Protein 5DFK (pdb70)

B-factor: mean 43.79, std 13.23, range [24.07, 99.73]

Solvent-accessible surface area: 9922 Å² total; per-residue (Å²): 126,12,81,9,44,101,123,11,8,35,1,18,24,152,43,51,69,34,70,11,80,0,34,2,79,44,137,35,30,18,97,1,68,11,44,34,60,18,8,51,18,41,97,159,128,24,121,77,69,83,46,98,141,122,68,1,3,90,18,75,48,51,72,25,125,3,77,39,126,36,67,73,46,0,115,0,84,17,64,21,56,69,37,56,114,18,7,17,0,76,0,25,0,96,14,119,106,86,78,48,48,4,30,0,5,2,5,1,51,116,37,75,46,92,66,98,62,49,140,19,24,0,28,1,75,17,35,0,10,0,49,1,34,1,106,21,36,18,100,52,91,105,66,38,87,143,8,152,8,100,53,104,4,31,42,60,116,68,88,131,14,101,107,1,32,22,100,40,115,132,0,84,2,2,0,84,36,3,116,51,92,56,104,28,85

Structure (mmCIF, N/CA/C/O backbone):
data_5DFK
#
_entry.id   5DFK
#
_cell.length_a   62.650
_cell.length_b   62.650
_cell.length_c   121.140
_cell.angle_alpha   90.00
_cell.angle_beta   90.00
_cell.angle_gamma   120.00
#
_symmetry.space_group_name_H-M   'P 31 2 1'
#
loop_
_entity.id
_entity.type
_entity.pdbx_description
1 polymer 'Probable fimbrial chaperone EcpB'
2 water water
#
loop_
_atom_site.group_PDB
_atom_site.id
_atom_site.type_symbol
_atom_site.label_atom_id
_atom_site.label_alt_id
_atom_site.label_comp_id
_atom_site.label_asym_id
_atom_site.label_entity_id
_atom_site.label_seq_id
_atom_site.pdbx_PDB_ins_code
_atom_site.Cartn_x
_atom_site.Cartn_y
_atom_site.Cartn_z
_atom_site.occupancy
_atom_site.B_iso_or_equiv
_atom_site.auth_seq_id
_atom_site.auth_comp_id
_atom_site.auth_asym_id
_atom_site.auth_atom_id
_atom_site.pdbx_PDB_model_num
ATOM 1 N N . MET A 1 15 ? -10.475 6.953 -24.745 1.00 78.10 0 MET A N 1
ATOM 2 C CA . MET A 1 15 ? -11.876 7.434 -24.581 1.00 75.57 0 MET A CA 1
ATOM 3 C C . MET A 1 15 ? -12.230 8.456 -25.668 1.00 72.35 0 MET A C 1
ATOM 4 O O . MET A 1 15 ? -11.435 8.709 -26.583 1.00 71.24 0 MET A O 1
ATOM 6 N N . LEU A 1 16 ? -13.432 9.025 -25.567 1.00 98.00 1 LEU A N 1
ATOM 7 C CA . LEU A 1 16 ? -13.884 10.089 -26.472 1.00 91.32 1 LEU A CA 1
ATOM 8 C C . LEU A 1 16 ? -13.725 11.461 -25.812 1.00 83.15 1 LEU A C 1
ATOM 9 O O . LEU A 1 16 ? -13.991 11.608 -24.619 1.00 82.81 1 LEU A O 1
ATOM 14 N N . ASP A 1 17 ? -13.306 12.460 -26.588 1.00 75.92 2 ASP A N 1
ATOM 15 C CA . ASP A 1 17 ? -13.159 13.817 -26.071 1.00 71.56 2 ASP A CA 1
ATOM 16 C C . ASP A 1 17 ? -14.479 14.587 -26.174 1.00 66.87 2 ASP A C 1
ATOM 17 O O . ASP A 1 17 ? -14.921 14.960 -27.262 1.00 62.97 2 ASP A O 1
ATOM 22 N N . VAL A 1 18 ? -15.073 14.842 -25.014 1.00 63.68 3 VAL A N 1
ATOM 23 C CA . VAL A 1 18 ? -16.351 15.538 -24.904 1.00 61.78 3 VAL A CA 1
ATOM 24 C C . VAL A 1 18 ? -16.172 17.052 -24.640 1.00 59.36 3 VAL A C 1
ATOM 25 O O . VAL A 1 18 ? -17.137 17.810 -24.677 1.00 59.06 3 VAL A O 1
ATOM 29 N N . GLY A 1 19 ? -14.941 17.501 -24.407 1.00 58.38 4 GLY A N 1
ATOM 30 C CA . GLY A 1 19 ? -14.697 18.881 -23.992 1.00 56.14 4 GLY A CA 1
ATOM 31 C C . GLY A 1 19 ? -14.861 18.978 -22.487 1.00 54.91 4 GLY A C 1
ATOM 32 O O . GLY A 1 19 ? -14.586 18.024 -21.768 1.00 54.04 4 GLY A O 1
ATOM 33 N N . ASP A 1 20 ? -15.352 20.115 -22.010 1.00 54.26 5 ASP A N 1
ATOM 34 C CA . ASP A 1 20 ? -15.427 20.375 -20.570 1.00 54.19 5 ASP A CA 1
ATOM 35 C C . ASP A 1 20 ? -16.275 19.326 -19.839 1.00 52.58 5 ASP A C 1
ATOM 36 O O . ASP A 1 20 ? -17.349 18.957 -20.307 1.00 51.80 5 ASP A O 1
ATOM 41 N N . ILE A 1 21 ? -15.777 18.835 -18.704 1.00 52.90 6 ILE A N 1
ATOM 42 C CA . ILE A 1 21 ? -16.521 17.858 -17.885 1.00 52.08 6 ILE A CA 1
ATOM 43 C C . ILE A 1 21 ? -17.748 18.470 -17.171 1.00 49.88 6 ILE A C 1
ATOM 44 O O . ILE A 1 21 ? -18.719 17.768 -16.882 1.00 47.70 6 ILE A O 1
ATOM 49 N N . SER A 1 22 ? -17.704 19.769 -16.887 1.00 47.66 7 SER A N 1
ATOM 50 C CA . SER A 1 22 ? -18.908 20.493 -16.516 1.00 46.42 7 SER A CA 1
ATOM 51 C C . SER A 1 22 ? -18.971 21.781 -17.321 1.00 45.04 7 SER A C 1
ATOM 52 O O . SER A 1 22 ? -17.990 22.524 -17.420 1.00 44.86 7 SER A O 1
ATOM 55 N N . SER A 1 23 ? -20.120 21.996 -17.953 1.00 43.15 8 SER A N 1
ATOM 56 C CA . SER A 1 23 ? -20.335 23.148 -18.818 1.00 41.67 8 SER A CA 1
ATOM 57 C C . SER A 1 23 ? -21.312 24.062 -18.102 1.00 40.94 8 SER A C 1
ATOM 58 O O . SER A 1 23 ? -22.147 23.590 -17.329 1.00 40.52 8 SER A O 1
ATOM 61 N N . PHE A 1 24 ? -21.197 25.365 -18.351 1.00 41.29 9 PHE A N 1
ATOM 62 C CA . PHE A 1 24 ? -22.003 26.355 -17.662 1.00 40.51 9 PHE A CA 1
ATOM 63 C C . PHE A 1 24 ? -22.773 27.230 -18.644 1.00 41.12 9 PHE A C 1
ATOM 64 O O . PHE A 1 24 ? -22.183 27.955 -19.464 1.00 42.15 9 PHE A O 1
ATOM 72 N N . MET A 1 25 ? -24.098 27.134 -18.552 1.00 39.43 10 MET A N 1
ATOM 73 C CA . MET A 1 25 ? -25.007 28.028 -19.227 1.00 38.07 10 MET A CA 1
ATOM 74 C C . MET A 1 25 ? -25.298 29.153 -18.242 1.00 39.44 10 MET A C 1
ATOM 75 O O . MET A 1 25 ? -25.997 28.969 -17.241 1.00 38.66 10 MET A O 1
ATOM 80 N N . ASN A 1 26 ? -24.717 30.311 -18.516 1.00 41.53 11 ASN A N 1
ATOM 81 C CA . ASN A 1 26 ? -24.803 31.445 -17.616 1.00 43.47 11 ASN A CA 1
ATOM 82 C C . ASN A 1 26 ? -26.107 32.199 -17.823 1.00 43.47 11 ASN A C 1
ATOM 83 O O . ASN A 1 26 ? -26.819 31.967 -18.814 1.00 44.23 11 ASN A O 1
ATOM 88 N N . SER A 1 27 ? -26.425 33.089 -16.885 1.00 41.52 12 SER A N 1
ATOM 89 C CA . SER A 1 27 ? -27.786 33.581 -16.762 1.00 42.32 12 SER A CA 1
ATOM 90 C C . SER A 1 27 ? -28.304 34.385 -17.954 1.00 42.76 12 SER A C 1
ATOM 91 O O . SER A 1 27 ? -29.503 34.472 -18.132 1.00 44.55 12 SER A O 1
ATOM 94 N N . ASP A 1 28 ? -27.418 34.944 -18.771 1.00 45.16 13 ASP A N 1
ATOM 95 C CA . ASP A 1 28 ? -27.817 35.712 -19.951 1.00 46.42 13 ASP A CA 1
ATOM 96 C C . ASP A 1 28 ? -27.943 34.836 -21.181 1.00 44.46 13 ASP A C 1
ATOM 97 O O . ASP A 1 28 ? -28.081 35.343 -22.296 1.00 43.62 13 ASP A O 1
ATOM 102 N N . SER A 1 29 ? -27.895 33.526 -20.990 1.00 41.87 14 SER A N 1
ATOM 103 C CA . SER A 1 29 ? -27.845 32.608 -22.109 1.00 41.88 14 SER A CA 1
ATOM 104 C C . SER A 1 29 ? -28.772 31.414 -21.877 1.00 38.38 14 SER A C 1
ATOM 105 O O . SER A 1 29 ? -28.890 30.932 -20.753 1.00 38.05 14 SER A O 1
ATOM 108 N N . SER A 1 30 ? -29.429 30.948 -22.939 1.00 36.63 15 SER A N 1
ATOM 109 C CA . SER A 1 30 ? -30.296 29.759 -22.875 1.00 34.53 15 SER A CA 1
ATOM 110 C C . SER A 1 30 ? -29.829 28.650 -23.829 1.00 33.13 15 SER A C 1
ATOM 111 O O . SER A 1 30 ? -30.493 27.637 -24.011 1.00 31.43 15 SER A O 1
ATOM 114 N N . THR A 1 31 ? -28.651 28.822 -24.404 1.00 34.46 16 THR A N 1
ATOM 115 C CA . THR A 1 31 ? -28.151 27.890 -25.415 1.00 35.19 16 THR A CA 1
ATOM 116 C C . THR A 1 31 ? -26.669 27.706 -25.200 1.00 36.63 16 THR A C 1
ATOM 117 O O . THR A 1 31 ? -26.001 28.584 -24.658 1.00 38.01 16 THR A O 1
ATOM 121 N N . LEU A 1 32 ? -26.151 26.556 -25.606 1.00 38.56 17 LEU A N 1
ATOM 122 C CA . LEU A 1 32 ? -24.732 26.282 -25.470 1.00 39.06 17 LEU A CA 1
ATOM 123 C C . LEU A 1 32 ? -24.276 25.224 -26.487 1.00 39.68 17 LEU A C 1
ATOM 124 O O . LEU A 1 32 ? -25.055 24.352 -26.851 1.00 39.43 17 LEU A O 1
ATOM 129 N N . SER A 1 33 ? -23.021 25.309 -26.940 1.00 39.52 18 SER A N 1
ATOM 130 C CA . SER A 1 33 ? -22.454 24.309 -27.842 1.00 39.96 18 SER A CA 1
ATOM 131 C C . SER A 1 33 ? -21.274 23.610 -27.200 1.00 40.41 18 SER A C 1
ATOM 132 O O . SER A 1 33 ? -20.472 24.243 -26.520 1.00 39.77 18 SER A O 1
ATOM 135 N N . LYS A 1 34 ? -21.173 22.305 -27.419 1.00 40.97 19 LYS A N 1
ATOM 136 C CA . LYS A 1 34 ? -19.972 21.555 -27.089 1.00 42.57 19 LYS A CA 1
ATOM 137 C C . LYS A 1 34 ? -19.446 20.900 -28.360 1.00 43.19 19 LYS A C 1
ATOM 138 O O . LYS A 1 34 ? -20.201 20.273 -29.100 1.00 42.25 19 LYS A O 1
ATOM 144 N N . THR A 1 35 ? -18.152 21.050 -28.612 1.00 43.72 20 THR A N 1
ATOM 145 C CA . THR A 1 35 ? -17.490 20.315 -29.678 1.00 45.02 20 THR A CA 1
ATOM 146 C C . THR A 1 35 ? -17.016 18.970 -29.145 1.00 46.69 20 THR A C 1
ATOM 147 O O . THR A 1 35 ? -16.414 18.908 -28.084 1.00 45.55 20 THR A O 1
ATOM 151 N N . ILE A 1 36 ? -17.321 17.887 -29.859 1.00 49.34 21 ILE A N 1
ATOM 152 C CA . ILE A 1 36 ? -16.722 16.583 -29.550 1.00 52.22 21 ILE A CA 1
ATOM 153 C C . ILE A 1 36 ? -15.803 16.132 -30.670 1.00 54.07 21 ILE A C 1
ATOM 154 O O . ILE A 1 36 ? -16.159 16.219 -31.838 1.00 54.07 21 ILE A O 1
ATOM 159 N N . GLN A 1 37 ? -14.619 15.657 -30.292 1.00 57.23 22 GLN A N 1
ATOM 160 C CA . GLN A 1 37 ? -13.594 15.226 -31.237 1.00 58.95 22 GLN A CA 1
ATOM 161 C C . GLN A 1 37 ? -13.397 13.733 -31.104 1.00 61.48 22 GLN A C 1
ATOM 162 O O . GLN A 1 37 ? -13.253 13.226 -29.995 1.00 61.84 22 GLN A O 1
ATOM 164 N N . ASN A 1 38 ? -13.417 13.035 -32.238 1.00 64.49 23 ASN A N 1
ATOM 165 C CA . ASN A 1 38 ? -13.031 11.638 -32.309 1.00 66.98 23 ASN A CA 1
ATOM 166 C C . ASN A 1 38 ? -11.610 11.557 -32.851 1.00 71.88 23 ASN A C 1
ATOM 167 O O . ASN A 1 38 ? -11.391 11.674 -34.059 1.00 72.96 23 ASN A O 1
ATOM 172 N N . SER A 1 39 ? -10.647 11.343 -31.959 1.00 75.40 24 SER A N 1
ATOM 173 C CA . SER A 1 39 ? -9.243 11.308 -32.347 1.00 79.54 24 SER A CA 1
ATOM 174 C C . SER A 1 39 ? -8.614 9.948 -32.661 1.00 84.05 24 SER A C 1
ATOM 175 O O . SER A 1 39 ? -7.393 9.798 -32.595 1.00 86.81 24 SER A O 1
ATOM 178 N N . THR A 1 40 ? -9.448 8.965 -33.006 1.00 85.26 25 THR A N 1
ATOM 179 C CA . THR A 1 40 ? -8.961 7.651 -33.437 1.00 87.01 25 THR A CA 1
ATOM 180 C C . THR A 1 40 ? -9.183 7.278 -34.895 1.00 89.75 25 THR A C 1
ATOM 181 O O . THR A 1 40 ? -9.834 8.018 -35.640 1.00 88.01 25 THR A O 1
ATOM 185 N N . ASP A 1 41 ? -8.649 6.110 -35.269 1.00 92.45 26 ASP A N 1
ATOM 186 C CA . ASP A 1 41 ? -8.729 5.577 -36.637 1.00 93.56 26 ASP A CA 1
ATOM 187 C C . ASP A 1 41 ? -10.154 5.129 -36.993 1.00 91.79 26 ASP A C 1
ATOM 188 O O . ASP A 1 41 ? -10.509 5.075 -38.178 1.00 92.74 26 ASP A O 1
ATOM 193 N N . SER A 1 42 ? -10.946 4.776 -35.974 1.00 87.96 27 SER A N 1
ATOM 194 C CA . SER A 1 42 ? -12.321 4.313 -36.166 1.00 84.72 27 SER A CA 1
ATOM 195 C C . SER A 1 42 ? -13.299 5.481 -36.107 1.00 79.80 27 SER A C 1
ATOM 196 O O . SER A 1 42 ? -13.089 6.444 -35.371 1.00 77.88 27 SER A O 1
ATOM 199 N N . GLY A 1 43 ? -14.363 5.385 -36.896 1.00 77.53 28 GLY A N 1
ATOM 200 C CA . GLY A 1 43 ? -15.546 6.206 -36.703 1.00 74.39 28 GLY A CA 1
ATOM 201 C C . GLY A 1 43 ? -16.307 5.648 -35.513 1.00 73.04 28 GLY A C 1
ATOM 202 O O . GLY A 1 43 ? -16.024 4.525 -35.072 1.00 74.46 28 GLY A O 1
ATOM 203 N N . ARG A 1 44 ? -17.270 6.416 -34.999 1.00 69.74 29 ARG A N 1
ATOM 204 C CA . ARG A 1 44 ? -17.998 6.060 -33.774 1.00 68.52 29 ARG A CA 1
ATOM 205 C C . ARG A 1 44 ? -19.513 6.319 -33.864 1.00 63.30 29 ARG A C 1
ATOM 206 O O . ARG A 1 44 ? -19.937 7.304 -34.475 1.00 59.81 29 ARG A O 1
ATOM 214 N N . LEU A 1 45 ? -20.306 5.435 -33.244 1.00 60.75 30 LEU A N 1
ATOM 215 C CA . LEU A 1 45 ? -21.767 5.614 -33.109 1.00 59.16 30 LEU A CA 1
ATOM 216 C C . LEU A 1 45 ? -22.147 6.204 -31.750 1.00 56.41 30 LEU A C 1
ATOM 217 O O . LEU A 1 45 ? -22.184 5.495 -30.731 1.00 56.22 30 LEU A O 1
ATOM 222 N N . ILE A 1 46 ? -22.459 7.498 -31.756 1.00 53.99 31 ILE A N 1
ATOM 223 C CA . ILE A 1 46 ? -22.733 8.257 -30.531 1.00 51.60 31 ILE A CA 1
ATOM 224 C C . ILE A 1 46 ? -24.217 8.483 -30.317 1.00 49.40 31 ILE A C 1
ATOM 225 O O . ILE A 1 46 ? -24.889 9.012 -31.198 1.00 49.73 31 ILE A O 1
ATOM 230 N N . ASN A 1 47 ? -24.715 8.111 -29.139 1.00 48.86 32 ASN A N 1
ATOM 231 C CA . ASN A 1 47 ? -26.029 8.555 -28.667 1.00 47.67 32 ASN A CA 1
ATOM 232 C C . ASN A 1 47 ? -25.856 9.424 -27.433 1.00 45.02 32 ASN A C 1
ATOM 233 O O . ASN A 1 47 ? -24.959 9.186 -26.637 1.00 45.76 32 ASN A O 1
ATOM 238 N N . ILE A 1 48 ? -26.711 10.428 -27.278 1.00 42.15 33 ILE A N 1
ATOM 239 C CA . ILE A 1 48 ? -26.585 11.405 -26.194 1.00 39.88 33 ILE A CA 1
ATOM 240 C C . ILE A 1 48 ? -27.948 11.595 -25.501 1.00 39.23 33 ILE A C 1
ATOM 241 O O . ILE A 1 48 ? -28.980 11.743 -26.166 1.00 39.37 33 ILE A O 1
ATOM 246 N N . ARG A 1 49 ? -27.948 11.596 -24.169 1.00 38.59 34 ARG A N 1
ATOM 247 C CA . ARG A 1 49 ? -29.185 11.656 -23.393 1.00 38.53 34 ARG A CA 1
ATOM 248 C C . ARG A 1 49 ? -29.035 12.627 -22.211 1.00 38.62 34 ARG A C 1
ATOM 249 O O . ARG A 1 49 ? -27.919 12.906 -21.745 1.00 38.06 34 ARG A O 1
ATOM 251 N N . LEU A 1 50 ? -30.161 13.155 -21.735 1.00 38.19 35 LEU A N 1
ATOM 252 C CA . LEU A 1 50 ? -30.151 14.118 -20.635 1.00 37.31 35 LEU A CA 1
ATOM 253 C C . LEU A 1 50 ? -30.974 13.663 -19.447 1.00 37.08 35 LEU A C 1
ATOM 254 O O . LEU A 1 50 ? -32.028 13.078 -19.632 1.00 37.49 35 LEU A O 1
ATOM 259 N N . GLU A 1 51 ? -30.478 13.958 -18.239 1.00 37.33 36 GLU A N 1
ATOM 260 C CA . GLU A 1 51 ? -31.201 13.724 -16.972 1.00 37.69 36 GLU A CA 1
ATOM 261 C C . GLU A 1 51 ? -31.010 14.912 -16.049 1.00 35.80 36 GLU A C 1
ATOM 262 O O . GLU A 1 51 ? -29.883 15.346 -15.830 1.00 35.82 36 GLU A O 1
ATOM 268 N N . ARG A 1 52 ? -32.066 15.427 -15.490 1.00 35.49 37 ARG A N 1
ATOM 269 C CA . ARG A 1 52 ? -31.841 16.436 -14.469 1.00 35.67 37 ARG A CA 1
ATOM 270 C C . ARG A 1 52 ? -31.362 15.733 -13.201 1.00 35.81 37 ARG A C 1
ATOM 271 O O . ARG A 1 52 ? -31.819 14.629 -12.894 1.00 34.96 37 ARG A O 1
ATOM 279 N N . LEU A 1 53 ? -30.692 16.530 -12.408 1.00 35.27 38 LEU A N 1
ATOM 280 C CA . LEU A 1 53 ? -30.117 16.074 -11.148 1.00 36.35 38 LEU A CA 1
ATOM 281 C C . LEU A 1 53 ? -30.516 16.991 -9.999 1.00 36.15 38 LEU A C 1
ATOM 282 O O . LEU A 1 53 ? -30.587 18.211 -10.168 1.00 35.95 38 LEU A O 1
ATOM 287 N N . SER A 1 54 ? -30.758 16.412 -8.825 1.00 36.37 39 SER A N 1
ATOM 288 C CA . SER A 1 54 ? -30.932 17.206 -7.593 1.0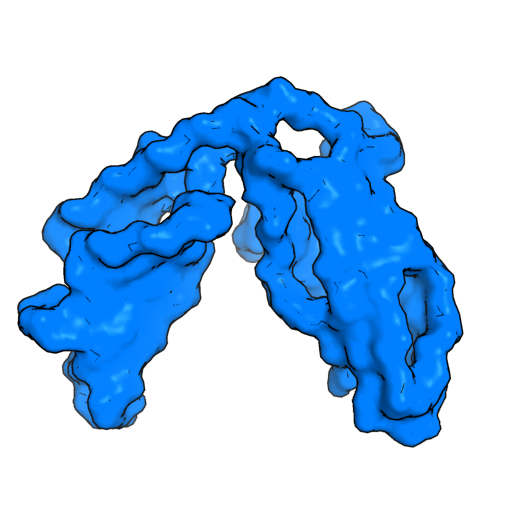0 36.48 39 SER A CA 1
ATOM 289 C C . SER A 1 54 ? -29.739 18.116 -7.340 1.00 36.55 39 SER A C 1
ATOM 290 O O . SER A 1 54 ? -29.899 19.236 -6.887 1.00 38.22 39 SER A O 1
ATOM 293 N N . SER A 1 55 ? -28.540 17.624 -7.608 1.00 36.84 40 SER A N 1
ATOM 294 C CA . SER A 1 55 ? -27.342 18.444 -7.504 1.00 37.69 40 SER A CA 1
ATOM 295 C C . SER A 1 55 ? -26.248 17.808 -8.349 1.00 39.30 40 SER A C 1
ATOM 296 O O . SER A 1 55 ? -26.368 16.646 -8.730 1.00 40.04 40 SER A O 1
ATOM 299 N N . PRO A 1 56 ? -25.166 18.552 -8.621 1.00 40.13 41 PRO A N 1
ATOM 300 C CA . PRO A 1 56 ? -24.048 17.975 -9.360 1.00 41.34 41 PRO A CA 1
ATOM 301 C C . PRO A 1 56 ? -23.114 17.069 -8.535 1.00 43.58 41 PRO A C 1
ATOM 302 O O . PRO A 1 56 ? -22.205 16.460 -9.108 1.00 44.48 41 PRO A O 1
ATOM 306 N N . LEU A 1 57 ? -23.341 16.953 -7.226 1.00 45.20 42 LEU A N 1
ATOM 307 C CA . LEU A 1 57 ? -22.400 16.258 -6.341 1.00 47.92 42 LEU A CA 1
ATOM 308 C C . LEU A 1 57 ? -22.672 14.767 -6.305 1.00 50.40 42 LEU A C 1
ATOM 309 O O . LEU A 1 57 ? -23.677 14.303 -6.817 1.00 49.94 42 LEU A O 1
ATOM 314 N N . ASP A 1 58 ? -21.782 14.021 -5.660 1.00 55.18 43 ASP A N 1
ATOM 315 C CA . ASP A 1 58 ? -21.858 12.559 -5.658 1.00 58.43 43 ASP A CA 1
ATOM 316 C C . ASP A 1 58 ? -23.092 12.008 -4.959 1.00 58.29 43 ASP A C 1
ATOM 317 O O . ASP A 1 58 ? -23.591 10.943 -5.329 1.00 57.98 43 ASP A O 1
ATOM 322 N N . ASP A 1 59 ? -23.585 12.739 -3.963 1.00 57.37 44 ASP A N 1
ATOM 323 C CA . ASP A 1 59 ? -24.789 12.342 -3.232 1.00 57.59 44 ASP A CA 1
ATOM 324 C C . ASP A 1 59 ? -26.073 12.941 -3.838 1.00 54.36 44 ASP A C 1
ATOM 325 O O . ASP A 1 59 ? -27.103 13.057 -3.157 1.00 51.84 44 ASP A O 1
ATOM 330 N N . GLY A 1 60 ? -26.000 13.331 -5.113 1.00 49.94 45 GLY A N 1
ATOM 331 C CA . GLY A 1 60 ? -27.146 13.875 -5.816 1.00 46.55 45 GLY A CA 1
ATOM 332 C C . GLY A 1 60 ? -27.868 12.748 -6.514 1.00 44.74 45 GLY A C 1
ATOM 333 O O . GLY A 1 60 ? -27.369 11.621 -6.591 1.00 47.24 45 GLY A O 1
ATOM 334 N N . GLN A 1 61 ? -29.049 13.046 -7.024 1.00 40.75 46 GLN A N 1
ATOM 335 C CA . G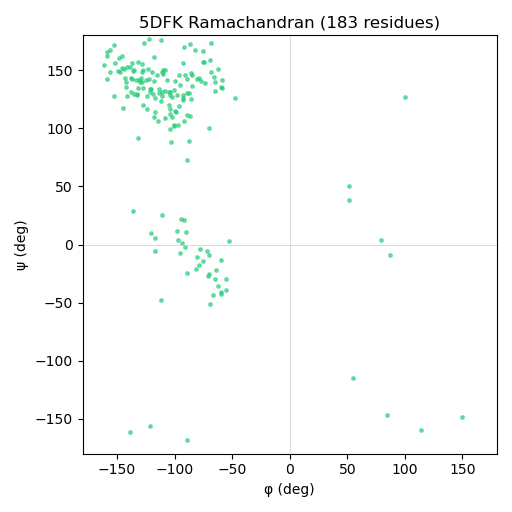LN A 1 61 ? -29.876 12.023 -7.631 1.00 39.70 46 GLN A CA 1
ATOM 336 C C . GLN A 1 61 ? -30.667 12.605 -8.797 1.00 38.19 46 GLN A C 1
ATOM 337 O O . GLN A 1 61 ? -30.955 13.812 -8.828 1.00 37.23 46 GLN A O 1
ATOM 343 N N . VAL A 1 62 ? -30.986 11.738 -9.761 1.00 37.75 47 VAL A N 1
ATOM 344 C CA . VAL A 1 62 ? -31.782 12.108 -10.924 1.00 36.22 47 VAL A CA 1
ATOM 345 C C . VAL A 1 62 ? -33.171 12.489 -10.432 1.00 37.29 47 VAL A C 1
ATOM 346 O O . VAL A 1 62 ? -33.748 11.783 -9.606 1.00 39.94 47 VAL A O 1
ATOM 350 N N . ILE A 1 63 ? -33.678 13.624 -10.902 1.00 36.57 48 ILE A N 1
ATOM 351 C CA . ILE A 1 63 ? -35.049 14.051 -10.623 1.00 36.73 48 ILE A CA 1
ATOM 352 C C . ILE A 1 63 ? -35.706 14.342 -11.971 1.00 36.88 48 ILE A C 1
ATOM 353 O O . ILE A 1 63 ? -35.041 14.328 -12.997 1.00 36.12 48 ILE A O 1
ATOM 358 N N . ALA A 1 64 ? -37.005 14.619 -11.953 1.00 37.74 49 ALA A N 1
ATOM 359 C CA . ALA A 1 64 ? -37.756 14.865 -13.177 1.00 37.91 49 ALA A CA 1
ATOM 360 C C . ALA A 1 64 ? -37.564 16.287 -13.685 1.00 37.31 49 ALA A C 1
ATOM 361 O O . ALA A 1 64 ? -37.490 17.239 -12.897 1.00 37.76 49 ALA A O 1
ATOM 363 N N . MET A 1 65 ? -37.485 16.432 -15.004 1.00 37.06 50 MET A N 1
ATOM 364 C CA . MET A 1 65 ? -37.701 17.731 -15.631 1.00 36.61 50 MET A CA 1
ATOM 365 C C . MET A 1 65 ? -39.166 18.133 -15.411 1.00 37.29 50 MET A C 1
ATOM 366 O O . MET A 1 65 ? -40.036 17.275 -15.409 1.00 37.78 50 MET A O 1
ATOM 371 N N . ASP A 1 66 ? -39.442 19.421 -15.216 1.00 37.57 51 ASP A N 1
ATOM 372 C CA . ASP A 1 66 ? -40.828 19.889 -15.132 1.00 40.48 51 ASP A CA 1
ATOM 373 C C . ASP A 1 66 ? -41.612 19.645 -16.424 1.00 40.67 51 ASP A C 1
ATOM 374 O O . ASP A 1 66 ? -42.814 19.365 -16.394 1.00 42.23 51 ASP A O 1
ATOM 379 N N . LYS A 1 67 ? -40.930 19.778 -17.553 1.00 39.36 52 LYS A N 1
ATOM 380 C CA . LYS A 1 67 ? -41.501 19.484 -18.856 1.00 39.22 52 LYS A CA 1
ATOM 381 C C . LYS A 1 67 ? -40.407 18.877 -19.727 1.00 36.81 52 LYS A C 1
ATOM 382 O O . LYS A 1 67 ? -39.228 19.177 -19.523 1.00 35.20 52 LYS A O 1
ATOM 388 N N . PRO A 1 68 ? -40.784 18.019 -20.693 1.00 36.05 53 PRO A N 1
ATOM 389 C CA . PRO A 1 68 ? -39.765 17.333 -21.509 1.00 35.35 53 PRO A CA 1
ATOM 390 C C . PRO A 1 68 ? -39.012 18.209 -22.529 1.00 35.05 53 PRO A C 1
ATOM 391 O O . PRO A 1 68 ? -38.069 17.723 -23.155 1.00 35.20 53 PRO A O 1
ATOM 395 N N . ASP A 1 69 ? -39.411 19.473 -22.687 1.00 33.86 54 ASP A N 1
ATOM 396 C CA . ASP A 1 69 ? -38.621 20.436 -23.438 1.00 33.26 54 ASP A CA 1
ATOM 397 C C . ASP A 1 69 ? -37.749 21.343 -22.550 1.00 31.39 54 ASP A C 1
ATOM 398 O O . ASP A 1 69 ? -37.211 22.339 -23.016 1.00 31.12 54 ASP A O 1
ATOM 403 N N . GLU A 1 70 ? -37.617 21.019 -21.267 1.00 30.09 55 GLU A N 1
ATOM 404 C CA . GLU A 1 70 ? -36.838 21.859 -20.362 1.00 28.66 55 GLU A CA 1
ATOM 405 C C . GLU A 1 70 ? -35.389 21.958 -20.858 1.00 28.24 55 GLU A C 1
ATOM 406 O O . GLU A 1 70 ? -34.779 23.030 -20.862 1.00 27.36 55 GLU A O 1
ATOM 412 N N . LEU A 1 71 ? -34.853 20.828 -21.286 1.00 28.25 56 LEU A N 1
ATOM 413 C CA . LEU A 1 71 ? -33.497 20.770 -21.769 1.00 29.73 56 LEU A CA 1
ATOM 414 C C . LEU A 1 71 ? -33.447 19.761 -22.913 1.00 29.47 56 LEU A C 1
ATOM 415 O O . LEU A 1 71 ? -33.766 18.580 -22.740 1.00 29.28 56 LEU A O 1
ATOM 420 N N . LEU A 1 72 ? -33.091 20.272 -24.087 1.00 29.06 57 LEU A N 1
ATOM 421 C CA . LEU A 1 72 ? -33.047 19.500 -25.312 1.00 29.76 57 LEU A CA 1
ATOM 422 C C . LEU A 1 72 ? -31.683 19.691 -25.989 1.00 29.42 57 LEU A C 1
ATOM 423 O O . LEU A 1 72 ? -31.090 20.750 -25.902 1.00 27.84 57 LEU A O 1
ATOM 428 N N . LEU A 1 73 ? -31.208 18.663 -26.682 1.00 30.59 58 LEU A N 1
ATOM 429 C CA . LEU A 1 73 ? -29.977 18.767 -27.455 1.00 31.61 58 LEU A CA 1
ATOM 430 C C . LEU A 1 73 ? -30.105 18.231 -28.881 1.00 32.27 58 LEU A C 1
ATOM 431 O O . LEU A 1 73 ? -31.009 17.444 -29.184 1.00 31.65 58 LEU A O 1
ATOM 436 N N . THR A 1 74 ? -29.228 18.699 -29.762 1.00 32.03 59 THR A N 1
ATOM 437 C CA . THR A 1 74 ? -29.095 18.136 -31.098 1.00 33.48 59 THR A CA 1
ATOM 438 C C . THR A 1 74 ? -27.625 18.139 -31.497 1.00 34.00 59 THR A C 1
ATOM 439 O O . THR A 1 74 ? -26.903 19.087 -31.191 1.00 32.51 59 THR A O 1
ATOM 443 N N . PRO A 1 75 ? -27.183 17.107 -32.209 1.00 35.51 60 PRO A N 1
ATOM 444 C CA . PRO A 1 75 ? -27.988 15.918 -32.497 1.00 36.08 60 PRO A CA 1
ATOM 445 C C . PRO A 1 75 ? -27.894 14.920 -31.368 1.00 36.90 60 PRO A C 1
ATOM 446 O O . PRO A 1 75 ? -26.842 14.828 -30.730 1.00 37.59 60 PRO A O 1
ATOM 450 N N . ALA A 1 76 ? -28.965 14.171 -31.128 1.00 37.28 61 ALA A N 1
ATOM 451 C CA . ALA A 1 76 ? -28.967 13.138 -30.094 1.00 38.59 61 ALA A CA 1
ATOM 452 C C . ALA A 1 76 ? -28.320 11.835 -30.552 1.00 41.18 61 ALA A C 1
ATOM 453 O O . ALA A 1 76 ? -27.930 11.027 -29.723 1.00 42.70 61 ALA A O 1
ATOM 455 N N . SER A 1 77 ? -28.237 11.635 -31.866 1.00 43.56 62 SER A N 1
ATOM 456 C CA . SER A 1 77 ? -27.553 10.498 -32.495 1.00 45.53 62 SER A CA 1
ATOM 457 C C . SER A 1 77 ? -26.682 11.015 -33.614 1.00 45.33 62 SER A C 1
ATOM 458 O O . SER A 1 77 ? -27.092 11.893 -34.367 1.00 44.93 62 SER A O 1
ATOM 461 N N . LEU A 1 78 ? -25.502 10.437 -33.767 1.00 45.49 63 LEU A N 1
ATOM 462 C CA . LEU A 1 78 ? -24.671 10.770 -34.891 1.00 45.52 63 LEU A CA 1
ATOM 463 C C . LEU A 1 78 ? -23.624 9.693 -35.111 1.00 48.03 63 LEU A C 1
ATOM 464 O O . LEU A 1 78 ? -23.264 8.948 -34.197 1.00 47.97 63 LEU A O 1
ATOM 469 N N . LEU A 1 79 ? -23.171 9.607 -36.354 1.00 49.59 64 LEU A N 1
ATOM 470 C CA . LEU A 1 79 ? -22.040 8.787 -36.716 1.00 52.10 64 LEU A CA 1
ATOM 471 C C . LEU A 1 79 ? -20.886 9.760 -36.808 1.00 52.82 64 LEU A C 1
ATOM 472 O O . LEU A 1 79 ? -20.902 10.654 -37.646 1.00 53.66 64 LEU A O 1
ATOM 477 N N . LEU A 1 80 ? -19.905 9.620 -35.929 1.00 53.86 65 LEU A N 1
ATOM 478 C CA . LEU A 1 80 ? -18.755 10.513 -35.940 1.00 55.15 65 LEU A CA 1
ATOM 479 C C . LEU A 1 80 ? -17.595 9.749 -36.589 1.00 57.02 65 LEU A C 1
ATOM 480 O O . LEU A 1 80 ? -17.077 8.798 -35.993 1.00 56.58 65 LEU A O 1
ATOM 485 N N . PRO A 1 81 ? -17.193 10.141 -37.818 1.00 58.71 66 PRO A N 1
ATOM 486 C CA . PRO A 1 81 ? -16.064 9.445 -38.454 1.00 61.31 66 PRO A CA 1
ATOM 487 C C . PRO A 1 81 ? -14.716 9.694 -37.778 1.00 62.65 66 PRO A C 1
ATOM 488 O O . PRO A 1 81 ? -14.602 10.528 -36.869 1.00 60.59 66 PRO A O 1
ATOM 492 N N . ALA A 1 82 ? -13.707 8.971 -38.257 1.00 66.49 67 ALA A N 1
ATOM 493 C CA . ALA A 1 82 ? -12.361 8.980 -37.684 1.00 68.52 67 ALA A CA 1
ATOM 494 C C . ALA A 1 82 ? -11.679 10.345 -37.820 1.00 68.92 67 ALA A C 1
ATOM 495 O O . ALA A 1 82 ? -11.801 10.995 -38.861 1.00 68.67 67 ALA A O 1
ATOM 497 N N . GLN A 1 83 ? -10.965 10.769 -36.773 1.00 69.92 68 GLN A N 1
ATOM 498 C CA . GLN A 1 83 ? -10.211 12.038 -36.789 1.00 71.08 68 GLN A CA 1
ATOM 499 C C . GLN A 1 83 ? -11.098 13.212 -37.229 1.00 69.24 68 GLN A C 1
ATOM 500 O O . GLN A 1 83 ? -10.744 13.967 -38.135 1.00 72.53 68 GLN A O 1
ATOM 506 N N . ALA A 1 84 ? -12.263 13.338 -36.607 1.00 65.40 69 ALA A N 1
ATOM 507 C CA . ALA A 1 84 ? -13.236 14.360 -36.989 1.00 62.47 69 ALA A CA 1
ATOM 508 C C . ALA A 1 84 ? -14.029 14.816 -35.779 1.00 59.12 69 ALA A C 1
ATOM 509 O O . ALA A 1 84 ? -14.087 14.119 -34.760 1.00 56.97 69 ALA A O 1
ATOM 511 N N . SER A 1 85 ? -14.631 15.995 -35.916 1.00 57.59 70 SER A N 1
ATOM 512 C CA . SER A 1 85 ? -15.306 16.678 -34.820 1.00 55.67 70 SER A CA 1
ATOM 513 C C . SER A 1 85 ? -16.730 17.078 -35.203 1.00 53.90 70 SER A C 1
ATOM 514 O O . SER A 1 85 ? -17.040 17.240 -36.378 1.00 52.71 70 SER A O 1
ATOM 517 N N . GLU A 1 86 ? -17.588 17.235 -34.198 1.00 52.34 71 GLU A N 1
ATOM 518 C CA . GLU A 1 86 ? -18.942 17.719 -34.421 1.00 51.28 71 GLU A CA 1
ATOM 519 C C . GLU A 1 86 ? -19.426 18.536 -33.232 1.00 48.93 71 GLU A C 1
ATOM 520 O O . GLU A 1 86 ? -19.013 18.315 -32.096 1.00 48.07 71 GLU A O 1
ATOM 526 N N . VAL A 1 87 ? -20.274 19.516 -33.532 1.00 48.02 72 VAL A N 1
ATOM 527 C CA . VAL A 1 87 ? -20.861 20.403 -32.541 1.00 46.35 72 VAL A CA 1
ATOM 528 C C . VAL A 1 87 ? -22.208 19.839 -32.083 1.00 44.17 72 VAL A C 1
ATOM 529 O O . VAL A 1 87 ? -23.063 19.499 -32.904 1.00 43.75 72 VAL A O 1
ATOM 533 N N . ILE A 1 88 ? -22.376 19.724 -30.769 1.00 42.16 73 ILE A N 1
ATOM 534 C CA . ILE A 1 88 ? -23.657 19.366 -30.160 1.00 39.19 73 ILE A CA 1
ATOM 535 C C . ILE A 1 88 ? -24.176 20.623 -29.496 1.00 37.11 73 ILE A C 1
ATOM 536 O O . ILE A 1 88 ? -23.421 21.296 -28.782 1.00 36.71 73 ILE A O 1
ATOM 541 N N . ARG A 1 89 ? -25.453 20.937 -29.733 1.00 34.79 74 ARG A N 1
ATOM 542 C CA . ARG A 1 89 ? -26.083 22.130 -29.183 1.00 33.92 74 ARG A CA 1
ATOM 543 C C . ARG A 1 89 ? -27.119 21.791 -28.116 1.00 33.08 74 ARG A C 1
ATOM 544 O O . ARG A 1 89 ? -27.805 20.780 -28.209 1.00 33.81 74 ARG A O 1
ATOM 552 N N . PHE A 1 90 ? -27.236 22.664 -27.117 1.00 31.91 75 PHE A N 1
ATOM 553 C CA . PHE A 1 90 ? -28.072 22.434 -25.933 1.00 30.76 75 PHE A CA 1
ATOM 554 C C . PHE A 1 90 ? -28.969 23.646 -25.746 1.00 29.90 75 PHE A C 1
ATOM 555 O O . PHE A 1 90 ? -28.524 24.785 -25.934 1.00 30.62 75 PHE A O 1
ATOM 563 N N . PHE A 1 91 ? -30.219 23.400 -25.386 1.00 28.33 76 PHE A N 1
ATOM 564 C CA . PHE A 1 91 ? -31.217 24.451 -25.305 1.00 28.51 76 PHE A CA 1
ATOM 565 C C . PHE A 1 91 ? -32.008 24.301 -24.020 1.00 28.45 76 PHE A C 1
ATOM 566 O O . PHE A 1 91 ? -32.492 23.207 -23.702 1.00 27.93 76 PHE A O 1
ATOM 574 N N . TYR A 1 92 ? -32.123 25.399 -23.279 1.00 28.87 77 TYR A N 1
ATOM 575 C CA . TYR A 1 92 ? -32.906 25.430 -22.046 1.00 28.90 77 TYR A CA 1
ATOM 576 C C . TYR A 1 92 ? -34.212 26.164 -22.270 1.00 28.74 77 TYR A C 1
ATOM 577 O O . TYR A 1 92 ? -34.205 27.272 -22.792 1.00 28.67 77 TYR A O 1
ATOM 586 N N . LYS A 1 93 ? -35.321 25.564 -21.842 1.00 29.66 78 LYS A N 1
ATOM 587 C CA . LYS A 1 93 ? -36.643 26.210 -21.936 1.00 30.30 78 LYS A CA 1
ATOM 588 C C . LYS A 1 93 ? -37.448 26.027 -20.644 1.00 30.62 78 LYS A C 1
ATOM 589 O O . LYS A 1 93 ? -38.653 26.003 -20.664 1.00 31.60 78 LYS A O 1
ATOM 591 N N . GLY A 1 94 ? -36.775 25.900 -19.514 1.00 30.97 79 GLY A N 1
ATOM 592 C CA . GLY A 1 94 ? -37.458 25.788 -18.239 1.00 31.68 79 GLY A CA 1
ATOM 593 C C . GLY A 1 94 ? -37.677 27.175 -17.668 1.00 32.45 79 GLY A C 1
ATOM 594 O O . GLY A 1 94 ? -37.465 28.168 -18.367 1.00 32.29 79 GLY A O 1
ATOM 595 N N . PRO A 1 95 ? -38.080 27.258 -16.387 1.00 32.66 80 PRO A N 1
ATOM 596 C CA . PRO A 1 95 ? -38.418 28.559 -15.811 1.00 32.84 80 PRO A CA 1
ATOM 597 C C . PRO A 1 95 ? -37.246 29.533 -15.778 1.00 33.39 80 PRO A C 1
ATOM 598 O O . PRO A 1 95 ? -36.077 29.125 -15.719 1.00 32.80 80 PRO A O 1
ATOM 602 N N . ALA A 1 96 ? -37.572 30.814 -15.853 1.00 34.19 81 ALA A N 1
ATOM 603 C CA . ALA A 1 96 ? -36.600 31.874 -15.717 1.00 36.01 81 ALA A CA 1
ATOM 604 C C . ALA A 1 96 ? -36.775 32.440 -14.321 1.00 37.52 81 ALA A C 1
ATOM 605 O O . ALA A 1 96 ? -37.542 33.381 -14.138 1.00 40.59 81 ALA A O 1
ATOM 607 N N . ASP A 1 97 ? -36.072 31.856 -13.347 1.00 37.15 82 ASP A N 1
ATOM 608 C CA . ASP A 1 97 ? -36.290 32.139 -11.927 1.00 37.20 82 ASP A CA 1
ATOM 609 C C . ASP A 1 97 ? -34.956 32.247 -11.176 1.00 37.42 82 ASP A C 1
ATOM 610 O O . ASP A 1 97 ? -33.915 32.439 -11.804 1.00 36.27 82 ASP A O 1
ATOM 615 N N . GLU A 1 98 ? -35.007 32.123 -9.845 1.00 38.01 83 GLU A N 1
ATOM 616 C CA . GLU A 1 98 ? -33.842 32.292 -8.957 1.00 38.98 83 GLU A CA 1
ATOM 617 C C . GLU A 1 98 ? -33.122 30.977 -8.627 1.00 38.10 83 GLU A C 1
ATOM 618 O O . GLU A 1 98 ? -32.149 30.975 -7.855 1.00 39.30 83 GLU A O 1
ATOM 620 N N . LYS A 1 99 ? -33.613 29.879 -9.197 1.00 37.83 84 LYS A N 1
ATOM 621 C CA . LYS A 1 99 ? -33.087 28.533 -8.959 1.00 37.89 84 LYS A CA 1
ATOM 622 C C . LYS A 1 99 ? -32.075 28.121 -10.022 1.00 34.70 84 LYS A C 1
ATOM 623 O O . LYS A 1 99 ? -32.285 28.323 -11.220 1.00 32.55 84 LYS A O 1
ATOM 629 N N . GLU A 1 100 ? -30.993 27.510 -9.566 1.00 33.17 85 GLU A N 1
ATOM 630 C CA . GLU A 1 100 ? -29.996 26.941 -10.440 1.00 32.06 85 GLU A CA 1
ATOM 631 C C . GLU A 1 100 ? -30.392 25.508 -10.741 1.00 31.86 85 GLU A C 1
ATOM 632 O O . GLU A 1 100 ? -30.888 24.804 -9.855 1.00 32.20 85 GLU A O 1
ATOM 638 N N . ARG A 1 101 ? -30.163 25.070 -11.974 1.00 30.60 86 ARG A N 1
ATOM 639 C CA . ARG A 1 101 ? -30.505 23.702 -12.341 1.00 31.32 86 ARG A CA 1
ATOM 640 C C . ARG A 1 101 ? -29.292 22.950 -12.872 1.00 31.17 86 ARG A C 1
ATOM 641 O O . ARG A 1 101 ? -28.373 23.544 -13.444 1.00 30.54 86 ARG A O 1
ATOM 649 N N . TYR A 1 10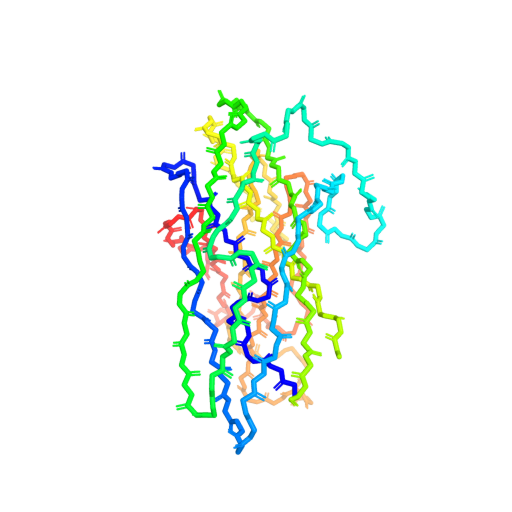2 ? -29.325 21.636 -12.658 1.00 31.16 87 TYR A N 1
ATOM 650 C CA . TYR A 1 102 ? -28.210 20.728 -12.894 1.00 31.47 87 TYR A CA 1
ATOM 651 C C . TYR A 1 102 ? -28.685 19.593 -13.776 1.00 31.41 87 TYR A C 1
ATOM 652 O O . TYR A 1 102 ? -29.754 19.040 -13.545 1.00 31.14 87 TYR A O 1
ATOM 661 N N . TYR A 1 103 ? -27.898 19.244 -14.785 1.00 32.38 88 TYR A N 1
ATOM 662 C CA . TYR A 1 103 ? -28.261 18.149 -15.675 1.00 33.64 88 TYR A CA 1
ATOM 663 C C . TYR A 1 103 ? -27.049 17.278 -15.918 1.00 36.18 88 TYR A C 1
ATOM 664 O O . TYR A 1 103 ? -25.922 17.763 -15.904 1.00 36.90 88 TYR A O 1
ATOM 673 N N . ARG A 1 104 ? -27.292 15.996 -16.152 1.00 38.31 89 ARG A N 1
ATOM 674 C CA . ARG A 1 104 ? -26.256 15.106 -16.628 1.00 40.40 89 ARG A CA 1
ATOM 675 C C . ARG A 1 104 ? -26.460 14.842 -18.105 1.00 38.97 89 ARG A C 1
ATOM 676 O O . ARG A 1 104 ? -27.552 14.493 -18.533 1.00 37.24 89 ARG A O 1
ATOM 684 N N . ILE A 1 105 ? -25.380 14.995 -18.858 1.00 39.87 90 ILE A N 1
ATOM 685 C CA . ILE A 1 105 ? -25.314 14.628 -20.253 1.00 39.58 90 ILE A CA 1
ATOM 686 C C . ILE A 1 105 ? -24.691 13.245 -20.252 1.00 41.88 90 ILE A C 1
ATOM 687 O O . ILE A 1 105 ? -23.566 13.065 -19.763 1.00 41.62 90 ILE A O 1
ATOM 692 N N . VAL A 1 106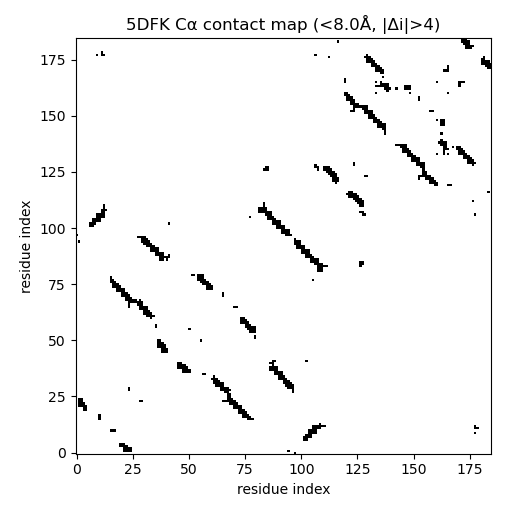 ? -25.435 12.268 -20.773 1.00 43.37 91 VAL A N 1
ATOM 693 C CA . VAL A 1 106 ? -24.969 10.892 -20.875 1.00 44.47 91 VAL A CA 1
ATOM 694 C C . VAL A 1 106 ? -24.583 10.583 -22.311 1.00 45.90 91 VAL A C 1
ATOM 695 O O . VAL A 1 106 ? -25.433 10.591 -23.211 1.00 45.51 91 VAL A O 1
ATOM 699 N N . TRP A 1 107 ? -23.303 10.295 -22.518 1.00 47.10 92 TRP A N 1
ATOM 700 C CA . TRP A 1 107 ? -22.785 10.012 -23.847 1.00 48.79 92 TRP A CA 1
ATOM 701 C C . TRP A 1 107 ? -22.541 8.511 -24.019 1.00 52.50 92 TRP A C 1
ATOM 702 O O . TRP A 1 107 ? -21.748 7.939 -23.277 1.00 53.74 92 TRP A O 1
ATOM 713 N N . PHE A 1 108 ? -23.211 7.876 -24.984 1.00 55.81 93 PHE A N 1
ATOM 714 C CA . PHE A 1 108 ? -22.922 6.478 -25.339 1.00 60.26 93 PHE A CA 1
ATOM 715 C C . PHE A 1 108 ? -21.993 6.461 -26.562 1.00 62.57 93 PHE A C 1
ATOM 716 O O . PHE A 1 108 ? -22.271 7.111 -27.571 1.00 62.39 93 PHE A O 1
ATOM 724 N N . ASP A 1 109 ? -20.892 5.718 -26.462 1.00 65.69 94 ASP A N 1
ATOM 725 C CA . ASP A 1 109 ? -19.848 5.682 -27.493 1.00 68.45 94 ASP A CA 1
ATOM 726 C C . ASP A 1 109 ? -19.628 4.227 -27.932 1.00 69.64 94 ASP A C 1
ATOM 727 O O . ASP A 1 109 ? -19.425 3.345 -27.087 1.00 69.13 94 ASP A O 1
ATOM 732 N N . GLN A 1 110 ? -19.696 3.992 -29.248 1.00 70.17 95 GLN A N 1
ATOM 733 C CA . GLN A 1 110 ? -19.389 2.682 -29.857 1.00 72.15 95 GLN A CA 1
ATOM 734 C C . GLN A 1 110 ? -18.355 2.834 -30.973 1.00 71.72 95 GLN A C 1
ATOM 735 O O . GLN A 1 110 ? -18.608 3.533 -31.951 1.00 70.99 95 GLN A O 1
ATOM 741 N N . ALA A 1 111 ? -17.210 2.164 -30.835 1.00 72.60 96 ALA A N 1
ATOM 742 C CA . ALA A 1 111 ? -16.056 2.362 -31.734 1.00 73.22 96 ALA A CA 1
ATOM 743 C C . ALA A 1 111 ? -16.394 2.217 -33.223 1.00 72.61 96 ALA A C 1
ATOM 744 O O . ALA A 1 111 ? -16.491 1.116 -33.755 1.00 72.77 96 ALA A O 1
ATOM 746 N N . ALA A 1 130 ? -18.542 2.423 -24.442 1.00 69.47 115 ALA A N 1
ATOM 747 C CA . ALA A 1 130 ? -18.242 3.374 -23.377 1.00 70.80 115 ALA A CA 1
ATOM 748 C C . ALA A 1 130 ? -19.427 4.320 -23.098 1.00 69.67 115 ALA A C 1
ATOM 749 O O . ALA A 1 130 ? -19.944 4.953 -24.023 1.00 68.49 115 ALA A O 1
ATOM 751 N N . ARG A 1 131 ? -19.852 4.398 -21.830 1.00 69.52 116 ARG A N 1
ATOM 752 C CA . ARG A 1 131 ? -20.901 5.334 -21.375 1.00 68.25 116 ARG A CA 1
ATOM 753 C C . ARG A 1 131 ? -20.303 6.364 -20.409 1.00 67.33 116 ARG A C 1
ATOM 754 O O . ARG A 1 131 ? -20.001 6.040 -19.264 1.00 69.73 116 ARG A O 1
ATOM 756 N N . ILE A 1 132 ? -20.140 7.598 -20.884 1.00 65.94 117 ILE A N 1
ATOM 757 C CA . ILE A 1 132 ? -19.517 8.687 -20.129 1.00 64.00 117 ILE A CA 1
ATOM 758 C C . ILE A 1 132 ? -20.607 9.672 -19.679 1.00 61.59 117 ILE A C 1
ATOM 759 O O . ILE A 1 132 ? -21.551 9.948 -20.432 1.00 57.96 117 ILE A O 1
ATOM 764 N N . GLY A 1 133 ? -20.469 10.196 -18.459 1.00 59.23 118 GLY A N 1
ATOM 765 C CA . GLY A 1 133 ? -21.409 11.180 -17.899 1.00 56.71 118 GLY A CA 1
ATOM 766 C C . GLY A 1 133 ? -20.736 12.516 -17.611 1.00 55.15 118 GLY A C 1
ATOM 767 O O . GLY A 1 133 ? -19.722 12.562 -16.916 1.00 58.23 118 GLY A O 1
ATOM 768 N N . THR A 1 134 ? -21.289 13.603 -18.144 1.00 51.03 119 THR A N 1
ATOM 769 C CA . THR A 1 134 ? -20.746 14.938 -17.918 1.00 49.22 119 THR A CA 1
ATOM 770 C C . THR A 1 134 ? -21.856 15.804 -17.289 1.00 46.08 119 THR A C 1
ATOM 771 O O . THR A 1 134 ? -22.994 15.339 -17.136 1.00 43.70 119 THR A O 1
ATOM 775 N N . ILE A 1 135 ? -21.527 17.050 -16.946 1.00 43.41 120 ILE A N 1
ATOM 776 C CA . ILE A 1 135 ? -22.425 17.931 -16.185 1.00 41.32 120 ILE A CA 1
ATOM 777 C C . ILE A 1 135 ? -22.753 19.208 -16.932 1.00 39.58 120 ILE A C 1
ATOM 778 O O . ILE A 1 135 ? -21.861 19.874 -17.461 1.00 39.70 120 ILE A O 1
ATOM 783 N N . LEU A 1 136 ? -24.038 19.558 -16.948 1.00 36.90 121 LEU A N 1
ATOM 784 C CA . LEU A 1 136 ? -24.467 20.866 -17.419 1.00 36.12 121 LEU A CA 1
ATOM 785 C C . LEU A 1 136 ? -25.174 21.628 -16.299 1.00 34.89 121 LEU A C 1
ATOM 786 O O . LEU A 1 136 ? -26.105 21.099 -15.672 1.00 33.92 121 LEU A O 1
ATOM 791 N N . VAL A 1 137 ? -24.734 22.870 -16.080 1.00 34.07 122 VAL A N 1
ATOM 792 C CA . VAL A 1 137 ? -25.293 23.752 -15.063 1.00 33.33 122 VAL A CA 1
ATOM 793 C C . VAL A 1 137 ? -26.022 24.903 -15.745 1.00 32.40 122 VAL A C 1
ATOM 794 O O . VAL A 1 137 ? -25.427 25.631 -16.541 1.00 31.50 122 VAL A O 1
ATOM 798 N N . VAL A 1 138 ? -27.306 25.057 -15.424 1.00 31.77 123 VAL A N 1
ATOM 799 C CA . VAL A 1 138 ? -28.104 26.183 -15.885 1.00 31.35 123 VAL A CA 1
ATOM 800 C C . VAL A 1 138 ? -28.203 27.194 -14.763 1.00 31.31 123 VAL A C 1
ATOM 801 O O . VAL A 1 138 ? -28.908 26.986 -13.779 1.00 31.98 123 VAL A O 1
ATOM 805 N N . ALA A 1 139 ? -27.428 28.273 -14.861 1.00 31.41 124 ALA A N 1
ATOM 806 C CA . ALA A 1 139 ? -27.370 29.291 -13.803 1.00 32.09 124 ALA A CA 1
ATOM 807 C C . ALA A 1 139 ? -28.694 30.038 -13.718 1.00 32.84 124 ALA A C 1
ATOM 808 O O . ALA A 1 139 ? -29.364 30.202 -14.737 1.00 33.85 124 ALA A O 1
ATOM 810 N N . PRO A 1 140 ? -29.097 30.494 -12.541 1.00 32.84 125 PRO A N 1
ATOM 811 C CA . PRO A 1 140 ? -30.440 31.071 -12.437 1.00 33.25 125 PRO A CA 1
ATOM 812 C C . PRO A 1 140 ? -30.581 32.272 -13.367 1.00 33.92 125 PRO A C 1
ATOM 813 O O . PRO A 1 140 ? -29.683 33.112 -13.416 1.00 34.39 125 PRO A O 1
ATOM 817 N N . ARG A 1 141 ? -31.694 32.351 -14.093 1.00 34.21 126 ARG A N 1
ATOM 818 C CA . ARG A 1 141 ? -31.916 33.468 -14.990 1.00 34.82 126 ARG A CA 1
ATOM 819 C C . ARG A 1 141 ? -31.906 34.753 -14.177 1.00 36.95 126 ARG A C 1
ATOM 820 O O . ARG A 1 141 ? -31.370 35.763 -14.612 1.00 37.26 126 ARG A O 1
ATOM 828 N N . GLN A 1 142 ? -32.518 34.706 -12.998 1.00 38.70 127 GLN A N 1
ATOM 829 C CA . GLN A 1 142 ? -32.426 35.791 -12.029 1.00 42.20 127 GLN A CA 1
ATOM 830 C C . GLN A 1 142 ? -31.226 35.597 -11.101 1.00 40.64 127 GLN A C 1
ATOM 831 O O . GLN A 1 142 ? -31.383 35.243 -9.940 1.00 39.66 127 GLN A O 1
ATOM 837 N N . ALA A 1 143 ? -30.029 35.816 -11.627 1.00 40.30 128 ALA A N 1
ATOM 838 C CA . ALA A 1 143 ? -28.801 35.586 -10.878 1.00 41.12 128 ALA A CA 1
ATOM 839 C C . ALA A 1 143 ? -28.517 36.626 -9.796 1.00 42.89 128 ALA A C 1
ATOM 840 O O . ALA A 1 143 ? -28.696 37.820 -10.001 1.00 43.16 128 ALA A O 1
ATOM 842 N N . ASN A 1 144 ? -28.046 36.156 -8.650 1.00 42.98 129 ASN A N 1
ATOM 843 C CA . ASN A 1 144 ? -27.586 37.030 -7.604 1.00 45.03 129 ASN A CA 1
ATOM 844 C C . ASN A 1 144 ? -26.233 36.494 -7.166 1.00 44.49 129 ASN A C 1
ATOM 845 O O . ASN A 1 144 ? -26.150 35.613 -6.314 1.00 44.66 129 ASN A O 1
ATOM 850 N N . TYR A 1 145 ? -25.178 37.003 -7.794 1.00 42.81 130 TYR A N 1
ATOM 851 C CA . TYR A 1 145 ? -23.836 36.540 -7.520 1.00 41.57 130 TYR A CA 1
ATOM 852 C C . TYR A 1 145 ? -23.304 37.320 -6.326 1.00 41.53 130 TYR A C 1
ATOM 853 O O . TYR A 1 145 ? -23.328 38.550 -6.333 1.00 41.22 130 TYR A O 1
ATOM 862 N N . HIS A 1 146 ? -22.856 36.590 -5.303 1.00 40.17 131 HIS A N 1
ATOM 863 C CA . HIS A 1 146 ? -22.228 37.167 -4.120 1.00 40.04 131 HIS A CA 1
ATOM 864 C C . HIS A 1 146 ? -21.247 36.167 -3.512 1.00 37.66 131 HIS A C 1
ATOM 865 O O . HIS A 1 146 ? -21.379 34.952 -3.705 1.00 35.62 131 HIS A O 1
ATOM 872 N N . PHE A 1 147 ? -20.271 36.685 -2.768 1.00 36.02 132 PHE A N 1
ATOM 873 C CA . PHE A 1 147 ? -19.290 35.827 -2.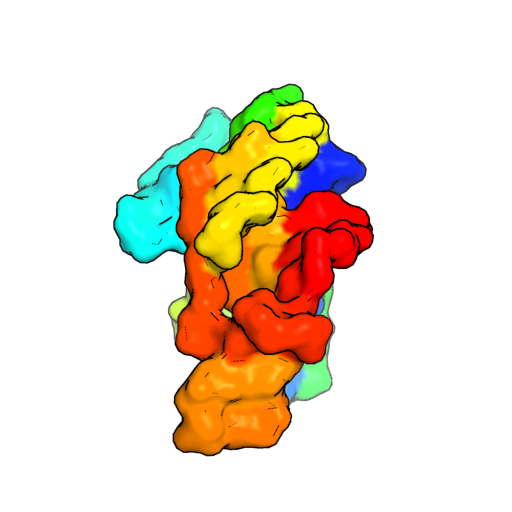114 1.00 35.45 132 PHE A CA 1
ATOM 874 C C . PHE A 1 147 ? -18.611 36.514 -0.940 1.00 35.70 132 PHE A C 1
ATOM 875 O O . PHE A 1 147 ? -18.614 37.730 -0.815 1.00 35.09 132 PHE A O 1
ATOM 883 N N . GLN A 1 148 ? -17.997 35.702 -0.103 1.00 36.45 133 GLN A N 1
ATOM 884 C CA . GLN A 1 148 ? -17.193 36.197 0.995 1.00 38.76 133 GLN A CA 1
ATOM 885 C C . GLN A 1 148 ? -15.867 35.455 1.016 1.00 37.90 133 GLN A C 1
ATOM 886 O O . GLN A 1 148 ? -15.836 34.216 0.959 1.00 36.74 133 GLN A O 1
ATOM 892 N N . TYR A 1 149 ? -14.777 36.217 1.074 1.00 37.41 134 TYR A N 1
ATOM 893 C CA . TYR A 1 149 ? -13.463 35.671 1.378 1.00 36.64 134 TYR A CA 1
ATOM 894 C C . TYR A 1 149 ? -13.079 36.145 2.790 1.00 37.75 134 TYR A C 1
ATOM 895 O O . TYR A 1 149 ? -12.824 37.334 2.995 1.00 38.34 134 TYR A O 1
ATOM 904 N N . ALA A 1 150 ? -13.071 35.226 3.759 1.00 37.50 135 ALA A N 1
ATOM 905 C CA . ALA A 1 150 ? -12.673 35.552 5.125 1.00 38.41 135 ALA A CA 1
ATOM 906 C C . ALA A 1 150 ? -11.872 34.426 5.774 1.00 38.35 135 ALA A C 1
ATOM 907 O O . ALA A 1 150 ? -12.231 33.253 5.664 1.00 38.10 135 ALA A O 1
ATOM 909 N N . ASN A 1 151 ? -10.791 34.801 6.453 1.00 38.58 136 ASN A N 1
ATOM 910 C CA . ASN A 1 151 ? -9.921 33.860 7.158 1.00 39.63 136 ASN A CA 1
ATOM 911 C C . ASN A 1 151 ? -9.472 32.720 6.271 1.00 38.35 136 ASN A C 1
ATOM 912 O O . ASN A 1 151 ? -9.391 31.587 6.714 1.00 38.83 136 ASN A O 1
ATOM 917 N N . GLY A 1 152 ? -9.186 33.023 5.003 1.00 38.25 137 GLY A N 1
ATOM 918 C CA . GLY A 1 152 ? -8.701 32.018 4.047 1.00 36.89 137 GLY A CA 1
ATOM 919 C C . GLY A 1 152 ? -9.786 31.140 3.468 1.00 36.94 137 GLY A C 1
ATOM 920 O O . GLY A 1 152 ? -9.500 30.231 2.684 1.00 37.70 137 GLY A O 1
ATOM 921 N N . SER A 1 153 ? -11.035 31.419 3.818 1.00 36.86 138 SER A N 1
ATOM 922 C CA . SER A 1 153 ? -12.155 30.618 3.351 1.00 37.86 138 SER A CA 1
ATOM 923 C C . SER A 1 153 ? -13.025 31.407 2.364 1.00 36.65 138 SER A C 1
ATOM 924 O O . SER A 1 153 ? -13.391 32.566 2.615 1.00 35.91 138 SER A O 1
ATOM 927 N N . LEU A 1 154 ? -13.327 30.785 1.229 1.00 35.53 139 LEU A N 1
ATOM 928 C CA . LEU A 1 154 ? -14.281 31.355 0.287 1.00 34.77 139 LEU A CA 1
ATOM 929 C C . LEU A 1 154 ? -15.671 30.811 0.564 1.00 33.65 139 LEU A C 1
ATOM 930 O O . LEU A 1 154 ? -15.852 29.610 0.573 1.00 33.62 139 LEU A O 1
ATOM 935 N N . THR A 1 155 ? -16.647 31.690 0.752 1.00 32.87 140 THR A N 1
ATOM 936 C CA . THR A 1 155 ? -18.040 31.277 0.883 1.00 33.31 140 THR A CA 1
ATOM 937 C C . THR A 1 155 ? -18.944 31.895 -0.184 1.00 32.75 140 THR A C 1
ATOM 938 O O . THR A 1 155 ? -18.872 33.094 -0.463 1.00 33.52 140 THR A O 1
ATOM 942 N N . ASN A 1 156 ? -19.793 31.068 -0.782 1.00 32.33 141 ASN A N 1
ATOM 943 C CA . ASN A 1 156 ? -20.699 31.532 -1.823 1.00 31.88 141 ASN A CA 1
ATOM 944 C C . ASN A 1 156 ? -21.980 31.986 -1.150 1.00 32.40 141 ASN A C 1
ATOM 945 O O . ASN A 1 156 ? -22.713 31.184 -0.594 1.00 33.20 141 ASN A O 1
ATOM 950 N N . THR A 1 157 ? -22.233 33.281 -1.187 1.00 32.49 142 THR A N 1
ATOM 951 C CA . THR A 1 157 ? -23.363 33.859 -0.488 1.00 34.04 142 THR A CA 1
ATOM 952 C C . THR A 1 157 ? -24.420 34.372 -1.465 1.00 34.43 142 THR A C 1
ATOM 953 O O . THR A 1 157 ? -25.172 35.277 -1.144 1.00 35.66 142 THR A O 1
ATOM 957 N N . GLY A 1 158 ? -24.459 33.799 -2.662 1.00 34.16 143 GLY A N 1
ATOM 958 C CA . GLY A 1 158 ? -25.451 34.151 -3.666 1.00 34.15 143 GLY A CA 1
ATOM 959 C C . GLY A 1 158 ? -26.245 32.922 -4.043 1.00 34.34 143 GLY A C 1
ATOM 960 O O . GLY A 1 158 ? -26.297 31.954 -3.263 1.00 34.63 143 GLY A O 1
ATOM 961 N N . ASN A 1 159 ? -26.827 32.937 -5.246 1.00 33.82 144 ASN A N 1
ATOM 962 C CA . ASN A 1 159 ? -27.713 31.860 -5.677 1.00 34.20 144 ASN A CA 1
ATOM 963 C C . ASN A 1 159 ? -27.228 31.061 -6.888 1.00 34.06 144 ASN A C 1
ATOM 964 O O . ASN A 1 159 ? -27.924 30.169 -7.366 1.00 34.65 144 ASN A O 1
ATOM 969 N N . ALA A 1 160 ? -26.014 31.357 -7.340 1.00 34.02 145 ALA A N 1
ATOM 970 C CA . ALA A 1 160 ? -25.427 30.709 -8.496 1.00 34.11 145 ALA A CA 1
ATOM 971 C C . ALA A 1 160 ? -24.013 30.220 -8.165 1.00 33.59 145 ALA A C 1
ATOM 972 O O . ALA A 1 160 ? -23.251 30.904 -7.474 1.00 33.01 145 ALA A O 1
ATOM 974 N N . THR A 1 161 ? -23.684 29.029 -8.659 1.00 34.09 146 THR A N 1
ATOM 975 C CA . THR A 1 161 ? -22.386 28.396 -8.446 1.00 34.19 146 THR A CA 1
ATOM 976 C C . THR A 1 161 ? -21.286 29.300 -8.984 1.00 33.76 146 THR A C 1
ATOM 977 O O . THR A 1 161 ? -21.455 29.961 -10.013 1.00 34.00 146 THR A O 1
ATOM 981 N N . LEU A 1 162 ? -20.176 29.342 -8.251 1.00 33.49 147 LEU A N 1
ATOM 982 C CA . LEU A 1 162 ? -18.998 30.115 -8.620 1.00 32.72 147 LEU A CA 1
ATOM 983 C C . LEU A 1 162 ? -17.891 29.130 -8.990 1.00 33.44 147 LEU A C 1
ATOM 984 O O . LEU A 1 162 ? -17.824 28.022 -8.446 1.00 33.18 147 LEU A O 1
ATOM 989 N N . ARG A 1 163 ? -17.030 29.524 -9.917 1.00 34.38 148 ARG A N 1
ATOM 990 C CA . ARG A 1 163 ? -15.863 28.721 -10.240 1.00 36.16 148 ARG A CA 1
ATOM 991 C C . ARG A 1 163 ? -14.678 29.418 -9.597 1.00 34.43 148 ARG A C 1
ATOM 992 O O . ARG A 1 163 ? -14.316 30.527 -9.983 1.00 33.22 148 ARG A O 1
ATOM 1000 N N . ILE A 1 164 ? -14.105 28.771 -8.585 1.00 33.81 149 ILE A N 1
ATOM 1001 C CA . ILE A 1 164 ? -13.078 29.390 -7.760 1.00 32.89 149 ILE A CA 1
ATOM 1002 C C . ILE A 1 164 ? -11.723 28.784 -8.057 1.00 33.86 149 ILE A C 1
ATOM 1003 O O . ILE A 1 164 ? -11.617 27.619 -8.449 1.00 35.14 149 ILE A O 1
ATOM 1008 N N . LEU A 1 165 ? -10.668 29.573 -7.886 1.00 34.06 150 LEU A N 1
ATOM 1009 C CA . LEU A 1 165 ? -9.328 29.089 -8.198 1.00 35.41 150 LEU A CA 1
ATOM 1010 C C . LEU A 1 165 ? -8.222 29.866 -7.495 1.00 34.30 150 LEU A C 1
ATOM 1011 O O . LEU A 1 165 ? -8.300 31.085 -7.338 1.00 33.12 150 LEU A O 1
ATOM 1016 N N . ALA A 1 166 ? -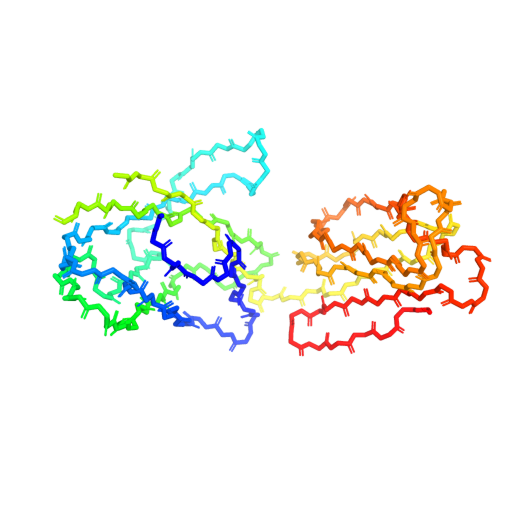7.188 29.142 -7.081 1.00 33.45 151 ALA A N 1
ATOM 1017 C CA . ALA A 1 166 ? -6.016 29.738 -6.474 1.00 32.24 151 ALA A CA 1
ATOM 1018 C C . ALA A 1 166 ? -4.780 29.247 -7.204 1.00 31.77 151 ALA A C 1
ATOM 1019 O O . ALA A 1 166 ? -4.739 28.137 -7.715 1.00 31.83 151 ALA A O 1
ATOM 1021 N N . TYR A 1 167 ? -3.763 30.088 -7.226 1.00 31.71 152 TYR A N 1
ATOM 1022 C CA . TYR A 1 167 ? -2.497 29.757 -7.844 1.00 31.93 152 TYR A CA 1
ATOM 1023 C C . TYR A 1 167 ? -1.349 30.484 -7.120 1.00 32.11 152 TYR A C 1
ATOM 1024 O O . TYR A 1 167 ? -1.532 31.567 -6.570 1.00 31.36 152 TYR A O 1
ATOM 1033 N N . GLY A 1 168 ? -0.171 29.871 -7.099 1.00 33.35 153 GLY A N 1
ATOM 1034 C CA . GLY A 1 168 ? 0.984 30.458 -6.424 1.00 33.31 153 GLY A CA 1
ATOM 1035 C C . GLY A 1 168 ? 1.901 29.383 -5.887 1.00 34.79 153 GLY A C 1
ATOM 1036 O O . GLY A 1 168 ? 2.008 28.305 -6.481 1.00 35.51 153 GLY A O 1
ATOM 1037 N N . PRO A 1 169 ? 2.581 29.659 -4.753 1.00 35.82 154 PRO A N 1
ATOM 1038 C CA . PRO A 1 169 ? 3.447 28.638 -4.156 1.00 36.89 154 PRO A CA 1
ATOM 1039 C C . PRO A 1 169 ? 2.667 27.483 -3.569 1.00 37.92 154 PRO A C 1
ATOM 1040 O O . PRO A 1 169 ? 1.488 27.627 -3.244 1.00 36.97 154 PRO A O 1
ATOM 1044 N N . CYS A 1 170 ? 3.342 26.355 -3.424 1.00 40.95 155 CYS A N 1
ATOM 1045 C CA . CYS A 1 170 ? 2.761 25.171 -2.823 1.00 43.30 155 CYS A CA 1
ATOM 1046 C C . CYS A 1 170 ? 2.899 25.250 -1.314 1.00 45.77 155 CYS A C 1
ATOM 1047 O O . CYS A 1 170 ? 3.874 25.782 -0.804 1.00 45.74 155 CYS A O 1
ATOM 1050 N N . LEU A 1 171 ? 1.909 24.725 -0.602 1.00 48.86 156 LEU A N 1
ATOM 1051 C CA . LEU A 1 171 ? 2.029 24.548 0.837 1.00 51.98 156 LEU A CA 1
ATOM 1052 C C . LEU A 1 171 ? 3.027 23.477 1.270 1.00 54.95 156 LEU A C 1
ATOM 1053 O O . LEU A 1 171 ? 3.893 23.746 2.092 1.00 55.61 156 LEU A O 1
ATOM 1058 N N . LYS A 1 172 ? 2.917 22.278 0.703 1.00 57.89 157 LYS A N 1
ATOM 1059 C CA . LYS A 1 172 ? 3.883 21.215 0.965 1.00 61.27 157 LYS A CA 1
ATOM 1060 C C . LYS A 1 172 ? 4.802 21.303 -0.245 1.00 63.16 157 LYS A C 1
ATOM 1061 O O . LYS A 1 172 ? 4.372 21.051 -1.370 1.00 65.50 157 LYS A O 1
ATOM 1063 N N . ALA A 1 173 ? 6.060 21.676 -0.023 1.00 65.07 158 ALA A N 1
ATOM 1064 C CA . ALA A 1 173 ? 7.063 21.729 -1.100 1.00 66.18 158 ALA A CA 1
ATOM 1065 C C . ALA A 1 173 ? 7.291 20.366 -1.783 1.00 67.51 158 ALA A C 1
ATOM 1066 O O . ALA A 1 173 ? 7.911 20.297 -2.848 1.00 67.89 158 ALA A O 1
ATOM 1068 N N . ALA A 1 174 ? 6.799 19.294 -1.163 1.00 68.53 159 ALA A N 1
ATOM 1069 C CA . ALA A 1 174 ? 6.660 17.985 -1.815 1.00 70.17 159 ALA A CA 1
ATOM 1070 C C . ALA A 1 174 ? 5.839 18.045 -3.108 1.00 68.84 159 ALA A C 1
ATOM 1071 O O . ALA A 1 174 ? 6.057 17.239 -4.010 1.00 69.81 159 ALA A O 1
ATOM 1073 N N . ASN A 1 175 ? 4.889 18.983 -3.182 1.00 66.36 160 ASN A N 1
ATOM 1074 C CA . ASN A 1 175 ? 4.035 19.161 -4.373 1.00 64.72 160 ASN A CA 1
ATOM 1075 C C . ASN A 1 175 ? 4.669 19.945 -5.527 1.00 61.51 160 ASN A C 1
ATOM 1076 O O . ASN 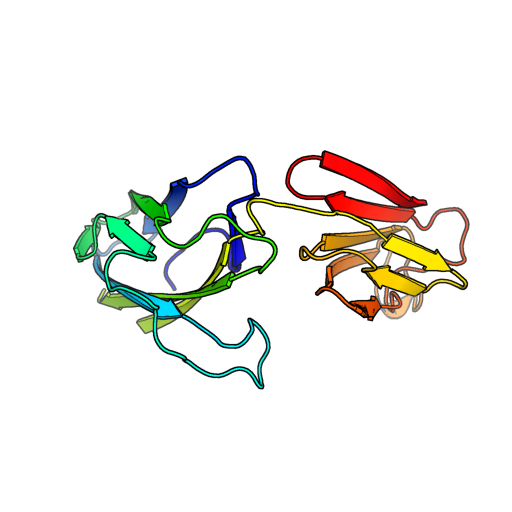A 1 175 ? 4.102 19.994 -6.630 1.00 60.86 160 ASN A O 1
ATOM 1081 N N . GLY A 1 176 ? 5.821 20.566 -5.273 1.00 57.95 161 GLY A N 1
ATOM 1082 C CA . GLY A 1 176 ? 6.616 21.180 -6.330 1.00 55.26 161 GLY A CA 1
ATOM 1083 C C . GLY A 1 176 ? 6.740 22.688 -6.263 1.00 50.88 161 GLY A C 1
ATOM 1084 O O . GLY A 1 176 ? 6.529 23.298 -5.222 1.00 49.02 161 GLY A O 1
ATOM 1085 N N . LYS A 1 177 ? 7.077 23.268 -7.414 1.00 49.21 162 LYS A N 1
ATOM 1086 C CA . LYS A 1 177 ? 7.478 24.668 -7.546 1.00 46.48 162 LYS A CA 1
ATOM 1087 C C . LYS A 1 177 ? 6.310 25.622 -7.784 1.00 43.60 162 LYS A C 1
ATOM 1088 O O . LYS A 1 177 ? 6.426 26.810 -7.493 1.00 42.63 162 LYS A O 1
ATOM 1090 N N . GLU A 1 178 ? 5.202 25.118 -8.333 1.00 42.29 163 GLU A N 1
ATOM 1091 C CA . GLU A 1 178 ? 4.012 25.927 -8.561 1.00 40.26 163 GLU A CA 1
ATOM 1092 C C . GLU A 1 178 ? 2.782 25.104 -8.284 1.00 40.19 163 GLU A C 1
ATOM 1093 O O . GLU A 1 178 ? 2.740 23.928 -8.622 1.00 40.22 163 GLU A O 1
ATOM 1099 N N . CYS A 1 179 ? 1.801 25.753 -7.656 1.00 39.15 164 CYS A N 1
ATOM 1100 C CA . CYS A 1 179 ? 0.532 25.136 -7.296 1.00 39.99 164 CYS A CA 1
ATOM 1101 C C . CYS A 1 179 ? -0.692 25.966 -7.707 1.00 39.57 164 CYS A C 1
ATOM 1102 O O . CYS A 1 179 ? -0.703 27.193 -7.610 1.00 38.41 164 CYS A O 1
ATOM 1105 N N . LYS A 1 180 ? -1.713 25.251 -8.159 1.00 40.72 165 LYS A N 1
ATOM 1106 C CA . LYS A 1 180 ? -3.032 25.754 -8.496 1.00 40.95 165 LYS A CA 1
ATOM 1107 C C . LYS A 1 180 ? -4.105 24.777 -7.991 1.00 41.23 165 LYS A C 1
ATOM 1108 O O . LYS A 1 180 ? -3.864 23.577 -7.860 1.00 41.84 165 LYS A O 1
ATOM 1114 N N . GLU A 1 181 ? -5.286 25.318 -7.722 1.00 40.10 166 GLU A N 1
ATOM 1115 C CA . GLU A 1 181 ? -6.485 24.586 -7.361 1.00 41.19 166 GLU A CA 1
ATOM 1116 C C . GLU A 1 181 ? -7.664 25.175 -8.132 1.00 41.80 166 GLU A C 1
ATOM 1117 O O . GLU A 1 181 ? -7.686 26.365 -8.447 1.00 40.72 166 GLU A O 1
ATOM 1123 N N . ASN A 1 182 ? -8.639 24.327 -8.429 1.00 43.89 167 ASN A N 1
ATOM 1124 C CA . ASN A 1 182 ? -9.845 24.707 -9.154 1.00 44.70 167 ASN A CA 1
ATOM 1125 C C . ASN A 1 182 ? -11.029 23.976 -8.572 1.00 44.09 167 ASN A C 1
ATOM 1126 O O . ASN A 1 182 ? -10.994 22.753 -8.462 1.00 45.55 167 ASN A O 1
ATOM 1131 N N . TYR A 1 183 ? -12.081 24.704 -8.210 1.00 41.96 168 TYR A N 1
ATOM 1132 C CA . TYR A 1 183 ? -13.287 24.057 -7.705 1.00 41.40 168 TYR A CA 1
ATOM 1133 C C . TYR A 1 183 ? -14.539 24.797 -8.113 1.00 40.22 168 TYR A C 1
ATOM 1134 O O . TYR A 1 183 ? -14.487 25.965 -8.498 1.00 40.20 168 TYR A O 1
ATOM 1143 N N . TYR A 1 184 ? -15.656 24.093 -8.019 1.00 40.06 169 TYR A N 1
ATOM 1144 C CA . TYR A 1 184 ? -16.971 24.687 -8.109 1.00 40.10 169 TYR A CA 1
ATOM 1145 C C . TYR A 1 184 ? -17.482 24.834 -6.700 1.00 39.46 169 TYR A C 1
ATOM 1146 O O . TYR A 1 184 ? -17.377 23.914 -5.897 1.00 40.80 169 TYR A O 1
ATOM 1155 N N . LEU A 1 185 ? -18.004 26.016 -6.398 1.00 37.64 170 LEU A N 1
ATOM 1156 C CA . LEU A 1 185 ? -18.497 26.336 -5.085 1.00 36.47 170 LEU A CA 1
ATOM 1157 C C . LEU A 1 185 ? -19.981 26.622 -5.216 1.00 36.43 170 LEU A C 1
ATOM 1158 O O . LEU A 1 185 ? -20.385 27.634 -5.789 1.00 36.32 170 LEU A O 1
ATOM 1163 N N . MET A 1 186 ? -20.794 25.714 -4.696 1.00 37.34 171 MET A N 1
ATOM 1164 C CA . MET A 1 186 ? -22.238 25.849 -4.777 1.00 37.53 171 MET A CA 1
ATOM 1165 C C . MET A 1 186 ? -22.762 26.900 -3.799 1.00 37.28 171 MET A C 1
ATOM 1166 O O . MET A 1 186 ? -22.109 27.189 -2.794 1.00 37.69 171 MET A O 1
ATOM 1171 N N . PRO A 1 187 ? -23.951 27.460 -4.082 1.00 36.78 172 PRO A N 1
ATOM 1172 C CA . PRO A 1 187 ? -24.582 28.402 -3.172 1.00 36.76 172 PRO A CA 1
ATOM 1173 C C . PRO A 1 187 ? -24.597 27.930 -1.722 1.00 37.59 172 PRO A C 1
ATOM 1174 O O . PRO A 1 187 ? -25.036 26.817 -1.440 1.00 38.81 172 PRO A O 1
ATOM 1178 N N . GLY A 1 188 ? -24.083 28.762 -0.819 1.00 37.78 173 GLY A N 1
ATOM 1179 C CA . GLY A 1 188 ? -24.084 28.459 0.622 1.00 39.08 173 GLY A CA 1
ATOM 1180 C C . GLY A 1 188 ? -22.904 27.653 1.147 1.00 39.58 173 GLY A C 1
ATOM 1181 O O . GLY A 1 188 ? -22.753 27.524 2.362 1.00 39.29 173 GLY A O 1
ATOM 1182 N N . LYS A 1 189 ? -22.070 27.123 0.244 1.00 39.68 174 LYS A N 1
ATOM 1183 C CA . LYS A 1 189 ? -20.920 26.300 0.620 1.00 40.63 174 LYS A CA 1
ATOM 1184 C C . LYS A 1 189 ? -19.660 27.130 0.775 1.00 39.62 174 LYS A C 1
ATOM 1185 O O . LYS A 1 189 ? -19.523 28.199 0.182 1.00 38.52 174 LYS A O 1
ATOM 1191 N N . SER A 1 190 ? -18.727 26.604 1.562 1.00 40.67 175 SER A N 1
ATOM 1192 C CA . SER A 1 190 ? -17.436 27.237 1.776 1.00 39.84 175 SER A CA 1
ATOM 1193 C C . SER A 1 190 ? -16.319 26.334 1.276 1.00 39.79 175 SER A C 1
ATOM 1194 O O . SER A 1 190 ? -16.502 25.138 1.112 1.00 40.44 175 SER A O 1
ATOM 1197 N N . ARG A 1 191 ? -15.153 26.925 1.055 1.00 39.51 176 ARG A N 1
ATOM 1198 C CA . ARG A 1 191 ? -13.980 26.184 0.634 1.00 39.74 176 ARG A CA 1
ATOM 1199 C C . ARG A 1 191 ? -12.703 26.889 1.078 1.00 39.25 176 ARG A C 1
ATOM 1200 O O . ARG A 1 191 ? -12.527 28.084 0.818 1.00 38.67 176 ARG A O 1
ATOM 1208 N N . ARG A 1 192 ? -11.831 26.138 1.748 1.00 39.37 177 ARG A N 1
ATOM 1209 C CA . ARG A 1 192 ? -10.452 26.523 1.959 1.00 39.22 177 ARG A CA 1
ATOM 1210 C C . ARG A 1 192 ? -9.597 25.853 0.890 1.00 38.61 177 ARG A C 1
ATOM 1211 O O . ARG A 1 192 ? -9.862 24.719 0.493 1.00 38.11 177 ARG A O 1
ATOM 1219 N N . PHE A 1 193 ? -8.552 26.540 0.459 1.00 37.63 178 PHE A N 1
ATOM 1220 C CA . PHE A 1 193 ? -7.574 25.960 -0.448 1.00 38.78 178 PHE A CA 1
ATOM 1221 C C . PHE A 1 193 ? -6.528 25.186 0.350 1.00 40.79 178 PHE A C 1
ATOM 1222 O O . PHE A 1 193 ? -6.066 25.663 1.385 1.00 42.84 178 PHE A O 1
ATOM 1230 N N . THR A 1 194 ? -6.174 23.992 -0.133 1.00 41.91 179 THR A N 1
ATOM 1231 C CA . THR A 1 194 ? -5.308 23.054 0.586 1.00 43.42 179 THR A CA 1
ATOM 1232 C C . THR A 1 194 ? -3.972 22.716 -0.087 1.00 44.53 179 THR A C 1
ATOM 1233 O O . THR A 1 194 ? -3.169 22.010 0.515 1.00 46.21 179 THR A O 1
ATOM 1237 N N . ARG A 1 195 ? -3.731 23.203 -1.311 1.00 43.99 180 ARG A N 1
ATOM 1238 C CA . ARG A 1 195 ? -2.446 22.990 -2.011 1.00 44.56 180 ARG A CA 1
ATOM 1239 C C . ARG A 1 195 ? -1.667 24.272 -2.157 1.00 41.86 180 ARG A C 1
ATOM 1240 O O . ARG A 1 195 ? -0.467 24.303 -1.930 1.00 42.60 180 ARG A O 1
ATOM 1248 N N . VAL A 1 196 ? -2.351 25.315 -2.606 1.00 38.95 181 VAL A N 1
ATOM 1249 C CA . VAL A 1 196 ? -1.741 26.617 -2.777 1.00 36.99 181 VAL A CA 1
ATOM 1250 C C . VAL A 1 196 ? -1.618 27.272 -1.415 1.00 36.68 181 VAL A C 1
ATOM 1251 O O . VAL A 1 196 ? -2.512 27.169 -0.583 1.00 36.59 181 VAL A O 1
ATOM 1255 N N . ASP A 1 197 ? -0.507 27.959 -1.202 1.00 36.61 182 ASP A N 1
ATOM 1256 C CA . ASP A 1 197 ? -0.289 28.678 0.032 1.00 36.42 182 ASP A CA 1
ATOM 1257 C C . ASP A 1 197 ? -0.884 30.066 -0.109 1.00 35.04 182 ASP A C 1
ATOM 1258 O O . ASP A 1 197 ? -0.201 31.007 -0.522 1.00 34.37 182 ASP A O 1
ATOM 1263 N N . THR A 1 198 ? -2.162 30.185 0.248 1.00 34.80 183 THR A N 1
ATOM 1264 C CA . THR A 1 198 ? -2.874 31.465 0.175 1.00 34.25 183 THR A CA 1
ATOM 1265 C C . THR A 1 198 ? -2.508 32.445 1.293 1.00 35.34 183 THR A C 1
ATOM 1266 O O . THR A 1 198 ? -2.829 33.630 1.194 1.00 34.67 183 THR A O 1
ATOM 1270 N N . ALA A 1 199 ? -1.839 31.964 2.340 1.00 36.28 184 ALA A N 1
ATOM 1271 C CA . ALA A 1 199 ? -1.338 32.839 3.391 1.00 37.19 184 ALA A CA 1
ATOM 1272 C C . ALA A 1 199 ? -0.054 33.557 3.002 1.00 37.75 184 ALA A C 1
ATOM 1273 O O . ALA A 1 199 ? 0.307 34.541 3.626 1.00 38.50 184 ALA A O 1
ATOM 1275 N N . ASP A 1 200 ? 0.634 33.057 1.978 1.00 37.94 185 ASP A N 1
ATOM 1276 C CA . ASP A 1 200 ? 1.843 33.707 1.434 1.00 38.64 185 ASP A CA 1
ATOM 1277 C C . ASP A 1 200 ? 1.322 34.834 0.557 1.00 37.48 185 ASP A C 1
ATOM 1278 O O . ASP A 1 200 ? 0.297 34.672 -0.102 1.00 37.62 185 ASP A O 1
ATOM 1283 N N . ASN A 1 201 ? 2.005 35.973 0.534 1.00 37.98 186 ASN A N 1
ATOM 1284 C CA . ASN A 1 201 ? 1.532 37.088 -0.297 1.00 38.42 186 ASN A CA 1
ATOM 1285 C C . ASN A 1 201 ? 1.667 36.850 -1.818 1.00 37.24 186 ASN A C 1
ATOM 1286 O O . ASN A 1 201 ? 1.167 37.654 -2.585 1.00 34.69 186 ASN A O 1
ATOM 1291 N N . LYS A 1 202 ? 2.351 35.778 -2.233 1.00 37.35 187 LYS A N 1
ATOM 1292 C CA . LYS A 1 202 ? 2.419 35.390 -3.640 1.00 37.71 187 LYS A CA 1
ATOM 1293 C C . LYS A 1 202 ? 1.299 34.415 -4.039 1.00 36.34 187 LYS A C 1
ATOM 1294 O O . LYS A 1 202 ? 1.195 34.033 -5.215 1.00 35.36 187 LYS A O 1
ATOM 1300 N N . GLY A 1 203 ? 0.468 34.019 -3.071 1.00 34.59 188 GLY A N 1
ATOM 1301 C CA . GLY A 1 203 ? -0.641 33.112 -3.330 1.00 33.17 188 GLY A CA 1
ATOM 1302 C C . GLY A 1 203 ? -1.859 33.908 -3.705 1.00 32.15 188 GLY A C 1
ATOM 1303 O O . GLY A 1 203 ? -2.190 34.854 -3.007 1.00 32.83 188 GLY A O 1
ATOM 1304 N N . ARG A 1 204 ? -2.515 33.543 -4.801 1.00 31.07 189 ARG A N 1
ATOM 1305 C CA . ARG A 1 204 ? -3.645 34.320 -5.300 1.00 30.56 189 ARG A CA 1
ATOM 1306 C C . ARG A 1 204 ? -4.953 33.536 -5.351 1.00 29.46 189 ARG A C 1
ATOM 1307 O O . ARG A 1 204 ? -4.963 32.325 -5.571 1.00 29.27 189 ARG A O 1
ATOM 1315 N N . VAL A 1 205 ? -6.055 34.251 -5.150 1.00 28.38 190 VAL A N 1
ATOM 1316 C CA . VAL A 1 205 ? -7.381 33.689 -5.238 1.00 27.95 190 VAL A CA 1
ATOM 1317 C C . VAL A 1 205 ? -8.156 34.527 -6.237 1.00 27.54 190 VAL A C 1
ATOM 1318 O O . VAL A 1 205 ? -8.000 35.747 -6.294 1.00 27.20 190 VAL A O 1
ATOM 1322 N N . ALA A 1 206 ? -8.973 33.858 -7.043 1.00 27.55 191 ALA A N 1
ATOM 1323 C CA . ALA A 1 206 ? -9.900 34.546 -7.920 1.00 27.40 191 ALA A CA 1
ATOM 1324 C C . ALA A 1 206 ? -11.087 33.646 -8.185 1.00 27.41 191 ALA A C 1
ATOM 1325 O O . ALA A 1 206 ? -11.097 32.465 -7.800 1.00 27.30 191 ALA A O 1
ATOM 1327 N N . LEU A 1 207 ? -12.101 34.199 -8.835 1.00 27.39 192 LEU A N 1
ATOM 1328 C CA . LEU A 1 207 ? -13.257 33.395 -9.192 1.00 27.77 192 LEU A CA 1
ATOM 1329 C C . LEU A 1 207 ? -14.022 33.966 -10.372 1.00 27.89 192 LEU A C 1
ATOM 1330 O O . LEU A 1 207 ? -13.800 35.103 -10.787 1.00 27.92 192 LEU A O 1
ATOM 1335 N N . TRP A 1 208 ? -14.917 33.153 -10.907 1.00 29.06 193 TRP A N 1
ATOM 1336 C CA . TRP A 1 208 ? -15.783 33.542 -12.027 1.00 29.97 193 TRP A CA 1
ATOM 1337 C C . TRP A 1 208 ? -17.205 33.639 -11.527 1.00 30.65 193 TRP A C 1
ATOM 1338 O O . TRP A 1 208 ? -17.712 32.708 -10.887 1.00 30.94 193 TRP A O 1
ATOM 1349 N N . GLN A 1 209 ? -17.830 34.772 -11.802 1.00 31.66 194 GLN A N 1
ATOM 1350 C CA . GLN A 1 209 ? -19.256 34.943 -11.633 1.00 32.87 194 GLN A CA 1
ATOM 1351 C C . GLN A 1 209 ? -19.834 34.886 -13.023 1.00 33.83 194 GLN A C 1
ATOM 1352 O O . GLN A 1 209 ? -19.783 35.868 -13.747 1.00 34.19 194 GLN A O 1
ATOM 1358 N N . GLY A 1 210 ? -20.365 33.732 -13.409 1.00 35.35 195 GLY A N 1
ATOM 1359 C CA . GLY A 1 210 ? -20.789 33.523 -14.792 1.00 36.71 195 GLY A CA 1
ATOM 1360 C C . GLY A 1 210 ? -19.616 33.826 -15.697 1.00 38.16 195 GLY A C 1
ATOM 1361 O O . GLY A 1 210 ? -18.618 33.116 -15.664 1.00 38.14 195 GLY A O 1
ATOM 1362 N N . ASP A 1 211 ? -19.746 34.869 -16.504 1.00 40.49 196 ASP A N 1
ATOM 1363 C CA . ASP A 1 211 ? -18.731 35.221 -17.486 1.00 42.29 196 ASP A CA 1
ATOM 1364 C C . ASP A 1 211 ? -17.758 36.309 -17.049 1.00 40.41 196 ASP A C 1
ATOM 1365 O O . ASP A 1 211 ? -16.915 36.729 -17.829 1.00 40.26 196 ASP A O 1
ATOM 1370 N N . LYS A 1 212 ? -17.873 36.764 -15.810 1.00 38.22 197 LYS A N 1
ATOM 1371 C CA . LYS A 1 212 ? -16.992 37.810 -15.313 1.00 36.74 197 LYS A CA 1
ATOM 1372 C C . LYS A 1 212 ? -15.928 37.234 -14.391 1.00 34.98 197 LYS A C 1
ATOM 1373 O O . LYS A 1 212 ? -16.230 36.511 -13.452 1.00 33.32 197 LYS A O 1
ATOM 1375 N N . PHE A 1 213 ? -14.676 37.561 -14.675 1.00 34.57 198 PHE A N 1
ATOM 1376 C CA . PHE A 1 213 ? -13.562 37.057 -13.895 1.00 33.29 198 PHE A CA 1
ATOM 1377 C C . PHE A 1 213 ? -13.259 38.062 -12.797 1.00 32.83 198 PHE A C 1
ATOM 1378 O O . PHE A 1 213 ? -13.044 39.235 -13.070 1.00 33.14 198 PHE A O 1
ATOM 1386 N N . ILE A 1 214 ? -13.269 37.609 -11.550 1.00 32.06 199 ILE A N 1
ATOM 1387 C CA . ILE A 1 214 ? -13.064 38.523 -10.440 1.00 32.04 199 ILE A CA 1
ATOM 1388 C C . ILE A 1 214 ? -11.808 38.231 -9.634 1.00 31.43 199 ILE A C 1
ATOM 1389 O O . ILE A 1 214 ? -11.722 37.210 -8.954 1.00 30.73 199 ILE A O 1
ATOM 1394 N N . PRO A 1 215 ? -10.822 39.115 -9.643 1.00 31.27 200 PRO A N 1
ATOM 1395 C CA . PRO A 1 215 ? -9.637 38.879 -8.808 1.00 31.39 200 PRO A CA 1
ATOM 1396 C C . PRO A 1 215 ? -9.938 39.025 -7.314 1.00 31.44 200 PRO A C 1
ATOM 1397 O O . PRO A 1 215 ? -10.052 40.141 -6.834 1.00 32.15 200 PRO A O 1
ATOM 1401 N N . VAL A 1 216 ? -10.123 37.913 -6.611 1.00 31.42 201 VAL A N 1
ATOM 1402 C CA . VAL A 1 216 ? -10.373 37.936 -5.167 1.00 32.28 201 VAL A CA 1
ATOM 1403 C C . VAL A 1 216 ? -9.221 38.411 -4.275 1.00 33.35 201 VAL A C 1
ATOM 1404 O O . VAL A 1 216 ? -9.432 39.189 -3.353 1.00 35.11 201 VAL A O 1
ATOM 1408 N N . LYS A 1 217 ? -8.007 37.953 -4.549 1.00 33.37 202 LYS A N 1
ATOM 1409 C CA . LYS A 1 217 ? -6.877 38.288 -3.690 1.00 34.28 202 LYS A CA 1
ATOM 1410 C C . LYS A 1 217 ? -5.531 37.892 -4.282 1.00 34.60 202 LYS A C 1
ATOM 1411 O O . LYS A 1 217 ? -5.463 36.786 -4.908 1.00 33.62 202 LYS A O 1
#

GO terms:
  GO:0005515 protein binding (F, IPI)

Foldseek 3Di:
DWAFDDLEAEQALVGFKDKTKTWAAAQFKKKKAKDKFWWPDPDPPIGTDDDPDPVQKDKPPRIDTGGHGGMDMMMMGGDDDQALAKIKMWMWMDIDSDIDIGIYIYFHNPWDFDWDQDPQKIATATRGKKKKKKKFQFPPCVVDGIDMDIDIHHHGGMDHDHTFD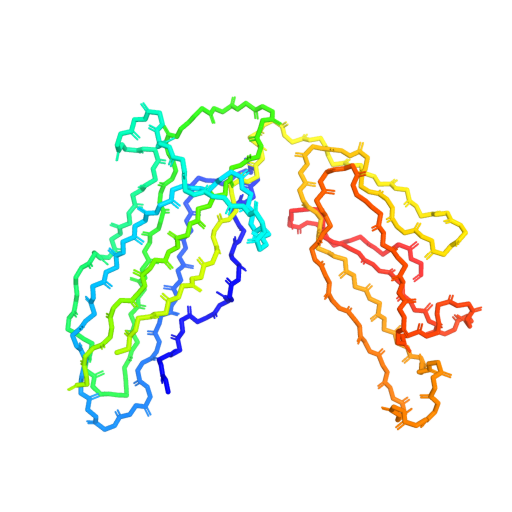CVPPRMFMWIDDRPDTGGPD

Radius of gyration: 18.66 Å; Cα contacts (8 Å, |Δi|>4): 456; chains: 1; bounding box: 49×36×46 Å

Nearest PDB structures (foldseek):
  5dfk-assembly1_A  TM=1.005E+00  e=1.647E-37  Escherichia coli
  6fjy-assembly1_A  TM=5.743E-01  e=5.309E-10  Acinetobacter baumannii
  6fq0-assembly2_C  TM=5.781E-01  e=4.292E-10  Acinetobacter baumannii
  6fq0-assembly1_A  TM=5.843E-01  e=1.903E-09  Acinetobacter baumannii
  6fqa-assembly2_C  TM=5.830E-01  e=4.006E-09  Acinetobacter baumannii

InterPro domains:
  IPR008962 PapD-like superfamily [SSF49354] (20-114)
  IPR013783 Immunoglobulin-like fold [G3DSA:2.60.40.10] (21-143)
  IPR040695 EcpB, C-terminal [PF18649] (151-221)

Secondary structure (DSSP, 8-state):
--B-S-SEEEE-TT-SEEEEEEEE-SSS-EEEEEEEEEES-SSTT--EE--SSTTSEEEE-SEEEE-TTEEEEEEEEE-S--SS--EEEEEEEE----EEEEEEEE--SS----EEEETTEEEE-SSS-EEEEEEESBSSGGG-S-EEEEEEE-TT-EEE-SSB-TTSTT-EEEEEETTEEE---

Organism: Escherichia coli (strain K12) (NCBI:txid83333)

Sequence (185 aa):
MLDVGDISSFMNSDSSTLSKTIQNSTDSGRLINIRLERLSSPLDDGQVIAMDKPDELLLTPASLLLPAQASEVIRFFYKGPADEKERYYRIVWFDQAARIGTILVVAPRQANYHFQYANGSLTNTGNATLRILAYGPCLKAANGKECKENYYLMPGKSRRFTRVDTADNKGRVALWQGDKFIPVK